Protein AF-A0A6L5XEZ9-F1 (afdb_monomer_lite)

Radius of gyration: 20.09 Å; chains: 1; bounding box: 49×42×53 Å

Organism: NCBI:txid2606626

Foldseek 3Di:
DCLVVCLVVLVVCLVPPQFQAFCFRGSLLLLLLCVVVVNDDPVRSVVVLVVRCVVQLQPLACGRHPLVVLLSLLVVCVVPVDPVSVVSNVSSLVSLLCNLPPDPDQDLRSLLSLLVRLLSCLVRPPPDDPVSLVSSLVSNVSSLVVLVVVVVVDDQADQAAFPPRPLLSNLQSLLSSCVRDPPNVVSLVVVVVCVVVSLPDDHNALNVLLSNLVSLVSNCVSVVRDPSSVVSSVVSLVVHDLVSLQVRLPLQLACGGHLLVSLVSCCPRPVCLLVNLVSLVVSVVSNVPGPVVVQCVDSVSQSSASGLGRHDSVNSVSNVVSVVVCVVNPDDD

pLDDT: mean 88.84, std 9.79, range [34.38, 98.12]

Secondary structure (DSSP, 8-state):
-TTGGGHHHHHHHHHHS-PPSSSSSSHHHHHHHHHHTT-S-HHHHHHHHHHHHHHSTT---TTTSHHHHHHHHHHHHHHH--HHHHHHHHHHHHHHHHHHHH-TT--HHHHHHHHHHHHHHHHH-TT--HHHHHHHHHHHHHHHHHHHHHHHTS-----S--TT-HHHHHHHHHHHHHHH-S-HHHHHHHHGGGHHHHHH---SSHHHHHHHHHHHHHHHHHTT--HHHHHHHHHHHHT--HHHHHHHTTT--STTTSHHHHHHHHTT-GGGTTTHHHHHHHHHHHHHTSHHHHHTTSHHHHHT--SSSSSHHHHHHHHHHHHHHHHHHS---

Structure (mmCIF, N/CA/C/O backbone):
data_AF-A0A6L5XEZ9-F1
#
_entry.id   AF-A0A6L5XEZ9-F1
#
loop_
_atom_site.group_PDB
_atom_site.id
_atom_site.type_symbol
_atom_site.label_atom_id
_atom_site.label_alt_id
_atom_site.label_comp_id
_atom_site.label_asym_id
_atom_site.label_entity_id
_atom_site.label_seq_id
_atom_site.pdbx_PDB_ins_code
_atom_site.Cartn_x
_atom_site.Cartn_y
_atom_site.Cartn_z
_atom_site.occupancy
_atom_site.B_iso_or_equiv
_atom_site.auth_seq_id
_atom_site.auth_comp_id
_atom_site.auth_asym_id
_atom_site.auth_atom_id
_atom_site.pdbx_PDB_model_num
ATOM 1 N N . MET A 1 1 ? 13.526 5.504 -23.257 1.00 48.78 1 MET A N 1
ATOM 2 C CA . MET A 1 1 ? 13.516 4.368 -22.313 1.00 48.78 1 MET A CA 1
ATOM 3 C C . MET A 1 1 ? 12.569 3.314 -22.872 1.00 48.78 1 MET A C 1
ATOM 5 O O . MET A 1 1 ? 11.426 3.653 -23.147 1.00 48.78 1 MET A O 1
ATOM 9 N N . LYS A 1 2 ? 13.072 2.097 -23.118 1.00 48.97 2 LYS A N 1
ATOM 10 C CA . LYS A 1 2 ? 12.499 1.093 -24.042 1.00 48.97 2 LYS A CA 1
ATOM 11 C C . LYS A 1 2 ? 11.164 0.453 -23.618 1.00 48.97 2 LYS A C 1
ATOM 13 O O . LYS A 1 2 ? 10.506 -0.149 -24.452 1.00 48.97 2 LYS A O 1
ATOM 18 N N . ILE A 1 3 ? 10.743 0.566 -22.356 1.00 51.25 3 ILE A N 1
ATOM 19 C CA . ILE A 1 3 ? 9.499 -0.074 -21.871 1.00 51.25 3 ILE A CA 1
ATOM 20 C C . ILE A 1 3 ? 8.256 0.639 -22.420 1.00 51.25 3 ILE A C 1
ATOM 22 O O . ILE A 1 3 ? 7.256 0.004 -22.742 1.00 51.25 3 ILE A O 1
ATOM 26 N N . ILE A 1 4 ? 8.346 1.957 -22.606 1.00 50.16 4 ILE A N 1
ATOM 27 C CA . ILE A 1 4 ? 7.276 2.770 -23.200 1.00 50.16 4 ILE A CA 1
ATOM 28 C C . ILE A 1 4 ? 7.071 2.426 -24.678 1.00 50.16 4 ILE A C 1
ATOM 30 O O . ILE A 1 4 ? 5.956 2.536 -25.177 1.00 50.16 4 ILE A O 1
ATOM 34 N N . ASP A 1 5 ? 8.100 1.904 -25.346 1.00 53.22 5 ASP A N 1
ATOM 35 C CA . ASP A 1 5 ? 8.004 1.460 -26.737 1.00 53.22 5 ASP A CA 1
ATOM 36 C C . ASP A 1 5 ? 7.242 0.119 -26.878 1.00 53.22 5 ASP A C 1
ATOM 38 O O . ASP A 1 5 ? 6.823 -0.232 -27.977 1.00 53.22 5 ASP A O 1
ATOM 42 N N . ASN A 1 6 ? 6.978 -0.598 -25.772 1.00 60.00 6 ASN A N 1
ATOM 43 C CA . ASN A 1 6 ? 6.225 -1.866 -25.736 1.00 60.00 6 ASN A CA 1
ATOM 44 C C . ASN A 1 6 ? 4.741 -1.699 -25.355 1.00 60.00 6 ASN A C 1
ATOM 46 O O . ASN A 1 6 ? 4.044 -2.673 -25.070 1.00 60.00 6 ASN A O 1
ATOM 50 N N . GLN A 1 7 ? 4.232 -0.470 -25.330 1.00 68.38 7 GLN A N 1
ATOM 51 C CA . GLN A 1 7 ? 2.877 -0.175 -24.867 1.00 68.38 7 GLN A CA 1
ATOM 52 C C . GLN A 1 7 ? 1.762 -0.827 -25.708 1.00 68.38 7 GLN A C 1
ATOM 54 O O . GLN A 1 7 ? 0.754 -1.259 -25.149 1.00 68.38 7 GLN A O 1
ATOM 59 N N . SER A 1 8 ? 1.954 -0.976 -27.023 1.00 75.75 8 SER A N 1
ATOM 60 C CA . SER A 1 8 ? 1.031 -1.738 -27.880 1.00 75.75 8 SER A CA 1
ATOM 61 C C . SER A 1 8 ? 0.991 -3.220 -27.499 1.00 75.75 8 SER A C 1
ATOM 63 O O . SER A 1 8 ? -0.086 -3.777 -27.321 1.00 75.75 8 SER A O 1
ATOM 65 N N . ILE A 1 9 ? 2.157 -3.826 -27.251 1.00 83.56 9 ILE A N 1
ATOM 66 C CA . ILE A 1 9 ? 2.284 -5.231 -26.837 1.00 83.56 9 ILE A CA 1
ATOM 67 C C . ILE A 1 9 ? 1.557 -5.474 -25.508 1.00 83.56 9 ILE A C 1
ATOM 69 O O . ILE A 1 9 ? 0.915 -6.506 -25.331 1.00 83.56 9 ILE A O 1
ATOM 73 N N . LEU A 1 10 ? 1.626 -4.531 -24.564 1.00 86.50 10 LEU A N 1
ATOM 74 C CA . LEU A 1 10 ? 0.926 -4.653 -23.282 1.00 86.50 10 LEU A CA 1
ATOM 75 C C . LEU A 1 10 ? -0.593 -4.570 -23.427 1.00 86.50 10 LEU A C 1
ATOM 77 O O . LEU A 1 10 ? -1.297 -5.282 -22.710 1.00 86.50 10 LEU A O 1
ATOM 81 N N . LEU A 1 11 ? -1.100 -3.738 -24.340 1.00 87.19 11 LEU A N 1
ATOM 82 C CA . LEU A 1 11 ? -2.528 -3.685 -24.647 1.00 87.19 11 LEU A CA 1
ATOM 83 C C . LEU A 1 11 ? -3.000 -4.991 -25.299 1.00 87.19 11 LEU A C 1
ATOM 85 O O . LEU A 1 11 ? -4.009 -5.542 -24.863 1.00 87.19 11 LEU A O 1
ATOM 89 N N . ASP A 1 12 ? -2.242 -5.520 -26.261 1.00 86.06 12 ASP A N 1
ATOM 90 C CA . ASP A 1 12 ? -2.549 -6.792 -26.928 1.00 86.06 12 ASP A CA 1
ATOM 91 C C . ASP A 1 12 ? -2.578 -7.941 -25.910 1.00 86.06 12 ASP A C 1
ATOM 93 O O . ASP A 1 12 ? -3.547 -8.695 -25.816 1.00 86.06 12 ASP A O 1
ATOM 97 N N . ILE A 1 13 ? -1.560 -8.019 -25.046 1.00 86.25 13 ILE A N 1
ATOM 98 C CA . ILE A 1 13 ? -1.515 -8.983 -23.943 1.00 86.25 13 ILE A CA 1
ATOM 99 C C . ILE A 1 13 ? -2.694 -8.772 -22.986 1.00 86.25 13 ILE A C 1
ATOM 101 O O . ILE A 1 13 ? -3.315 -9.745 -22.561 1.00 86.25 13 ILE A O 1
ATOM 105 N N . TYR A 1 14 ? -3.035 -7.528 -22.644 1.00 87.94 14 TYR A N 1
ATOM 106 C CA . TYR A 1 14 ? -4.182 -7.242 -21.788 1.00 87.94 14 TYR A CA 1
ATOM 107 C C . TYR A 1 14 ? -5.494 -7.699 -22.426 1.00 87.94 14 TYR A C 1
ATOM 109 O O . TYR A 1 14 ? -6.377 -8.142 -21.701 1.00 87.94 14 TYR A O 1
ATOM 117 N N . GLN A 1 15 ? -5.655 -7.624 -23.744 1.00 85.06 15 GLN A N 1
ATOM 118 C CA . GLN A 1 15 ? -6.884 -8.040 -24.419 1.00 85.06 15 GLN A CA 1
ATOM 119 C C . GLN A 1 15 ? -6.956 -9.563 -24.606 1.00 85.06 15 GLN A C 1
ATOM 121 O O . GLN A 1 15 ? -7.992 -10.165 -24.318 1.00 85.06 15 GLN A O 1
ATOM 126 N N . GLU A 1 16 ? -5.857 -10.197 -25.011 1.00 81.38 16 GLU A N 1
ATOM 127 C CA . GLU A 1 16 ? -5.822 -11.612 -25.401 1.00 81.38 16 GLU A CA 1
ATOM 128 C C . GLU A 1 16 ? -5.509 -12.569 -24.244 1.00 81.38 16 GLU A C 1
ATOM 130 O O . GLU A 1 16 ? -5.979 -13.711 -24.220 1.00 81.38 16 GLU A O 1
ATOM 135 N N . TYR A 1 17 ? -4.715 -12.131 -23.265 1.00 73.12 17 TYR A N 1
ATOM 136 C CA . TYR A 1 17 ? -4.237 -12.989 -22.188 1.00 73.12 17 TYR A CA 1
ATOM 137 C C . TYR A 1 17 ? -5.173 -12.955 -20.972 1.00 73.12 17 TYR A C 1
ATOM 139 O O . TYR A 1 17 ? -5.641 -11.904 -20.508 1.00 73.12 17 TYR A O 1
ATOM 147 N N . ARG A 1 18 ? -5.436 -14.139 -20.407 1.00 71.94 18 ARG A N 1
ATOM 148 C CA . ARG A 1 18 ? -6.146 -14.284 -19.130 1.00 71.94 18 ARG A CA 1
ATOM 149 C C . ARG A 1 18 ? -5.161 -14.142 -17.976 1.00 71.94 18 ARG A C 1
ATOM 151 O O . ARG A 1 18 ? -4.721 -15.127 -17.395 1.00 71.94 18 ARG A O 1
ATOM 158 N N . LEU A 1 19 ? -4.819 -12.899 -17.667 1.00 74.81 19 LEU A N 1
ATOM 159 C CA . LEU A 1 19 ? -4.231 -12.555 -16.377 1.00 74.81 19 LEU A CA 1
ATOM 160 C C . LEU A 1 19 ? -5.211 -12.883 -15.243 1.00 74.81 19 LEU A C 1
ATOM 162 O O . LEU A 1 19 ? -6.419 -12.710 -15.447 1.00 74.81 19 LEU A O 1
ATOM 166 N N . PRO A 1 20 ? -4.720 -13.304 -14.061 1.00 82.88 20 PRO A N 1
ATOM 167 C CA . PRO A 1 20 ? -5.580 -13.422 -12.900 1.00 82.88 20 PRO A CA 1
ATOM 168 C C . PRO A 1 20 ? -6.224 -12.061 -12.591 1.00 82.88 20 PRO A C 1
ATOM 170 O O . PRO A 1 20 ? -5.658 -11.010 -12.906 1.00 82.88 20 PRO A O 1
ATOM 173 N N . PRO A 1 21 ? -7.424 -12.052 -12.012 1.00 84.00 21 PRO A N 1
ATOM 174 C CA . PRO A 1 21 ? -8.026 -10.833 -11.489 1.00 84.00 21 PRO A CA 1
ATOM 175 C C . PRO A 1 21 ? -7.262 -10.337 -10.248 1.00 84.00 21 PRO A C 1
ATOM 177 O O . PRO A 1 21 ? -6.494 -11.083 -9.643 1.00 84.00 21 PRO A O 1
ATOM 180 N N . GLY A 1 22 ? -7.453 -9.069 -9.878 1.00 88.69 22 GLY A N 1
ATOM 181 C CA . GLY A 1 22 ? -6.805 -8.467 -8.708 1.00 88.69 22 GLY A CA 1
ATOM 182 C C . GLY A 1 22 ? -5.992 -7.218 -9.036 1.00 88.69 22 GLY A C 1
ATOM 183 O O . GLY A 1 22 ? -5.685 -6.928 -10.197 1.00 88.69 22 GLY A O 1
ATOM 184 N N . LEU A 1 23 ? -5.671 -6.444 -8.001 1.00 91.06 23 LEU A N 1
ATOM 185 C CA . LEU A 1 23 ? -5.022 -5.142 -8.145 1.00 91.06 23 LEU A CA 1
ATOM 186 C C . LEU A 1 23 ? -3.510 -5.264 -8.350 1.00 91.06 23 LEU A C 1
ATOM 188 O O . LEU A 1 23 ? -2.955 -4.590 -9.210 1.00 91.06 23 LEU A O 1
ATOM 192 N N . PHE A 1 24 ? -2.838 -6.090 -7.555 1.00 90.88 24 PHE A N 1
ATOM 193 C CA . PHE A 1 24 ? -1.377 -6.098 -7.481 1.00 90.88 24 PHE A CA 1
ATOM 194 C C . PHE A 1 24 ? -0.738 -7.113 -8.414 1.00 90.88 24 PHE A C 1
ATOM 196 O O . PHE A 1 24 ? 0.200 -6.765 -9.123 1.00 90.88 24 PHE A O 1
ATOM 203 N N . TYR A 1 25 ? -1.279 -8.323 -8.479 1.00 88.06 25 TYR A N 1
ATOM 204 C CA . TYR A 1 25 ? -0.781 -9.368 -9.382 1.00 88.06 25 TYR A CA 1
ATOM 205 C C . TYR A 1 25 ? -1.654 -9.535 -10.625 1.00 88.06 25 TYR A C 1
ATOM 207 O O . TYR A 1 25 ? -1.302 -10.256 -11.556 1.00 88.06 25 TYR A O 1
ATOM 215 N N . GLY A 1 26 ? -2.813 -8.878 -10.626 1.00 85.06 26 GLY A N 1
ATOM 216 C CA . GLY A 1 26 ? -3.859 -9.125 -11.593 1.00 85.06 26 GLY A CA 1
ATOM 217 C C . GLY A 1 26 ? -4.035 -8.046 -12.650 1.00 85.06 26 GLY A C 1
ATOM 218 O O . GLY A 1 26 ? -3.380 -7.001 -12.689 1.00 85.06 26 GLY A O 1
ATOM 219 N N . ASN A 1 27 ? -4.991 -8.314 -13.527 1.00 89.00 27 ASN A N 1
ATOM 220 C CA . ASN A 1 27 ? -5.349 -7.452 -14.642 1.00 89.00 27 ASN A CA 1
ATOM 221 C C . ASN A 1 27 ? -5.892 -6.080 -14.231 1.00 89.00 27 ASN A C 1
ATOM 223 O O . ASN A 1 27 ? -5.828 -5.153 -15.032 1.00 89.00 27 ASN A O 1
ATOM 227 N N . THR A 1 28 ? -6.404 -5.910 -13.012 1.00 90.00 28 THR A N 1
ATOM 228 C CA . THR A 1 28 ? -6.971 -4.626 -12.597 1.00 90.00 28 THR A CA 1
ATOM 229 C C . THR A 1 28 ? -5.857 -3.593 -12.475 1.00 90.00 28 THR A C 1
ATOM 231 O O . THR A 1 28 ? -6.005 -2.483 -12.980 1.00 90.00 28 THR A O 1
ATOM 234 N N . GLY A 1 29 ? -4.707 -3.972 -11.908 1.00 90.44 29 GLY A N 1
ATOM 235 C CA . GLY A 1 29 ? -3.529 -3.107 -11.839 1.00 90.44 29 GLY A CA 1
ATOM 236 C C . GLY A 1 29 ? -3.017 -2.688 -13.213 1.00 90.44 29 GLY A C 1
ATOM 237 O O . GLY A 1 29 ? -2.895 -1.493 -13.485 1.00 90.44 29 GLY A O 1
ATOM 238 N N . LEU A 1 30 ? -2.780 -3.660 -14.102 1.00 90.94 30 LEU A N 1
ATOM 239 C CA . LEU A 1 30 ? -2.350 -3.384 -15.477 1.00 90.94 30 LEU A CA 1
ATOM 240 C C . LEU A 1 30 ? -3.368 -2.505 -16.218 1.00 90.94 30 LEU A C 1
ATOM 242 O O . LEU A 1 30 ? -3.001 -1.518 -16.852 1.00 90.94 30 LEU A O 1
ATOM 246 N N . GLY A 1 31 ? -4.657 -2.820 -16.088 1.00 90.75 31 GLY A N 1
ATOM 247 C CA . GLY A 1 31 ? -5.734 -2.074 -16.727 1.00 90.75 31 GLY A CA 1
ATOM 248 C C . GLY A 1 31 ? -5.799 -0.612 -16.278 1.00 90.75 31 GLY A C 1
ATOM 249 O O . GLY A 1 31 ? -5.984 0.264 -17.119 1.00 90.75 31 GLY A O 1
ATOM 250 N N . ILE A 1 32 ? -5.575 -0.316 -14.989 1.00 88.56 32 ILE A N 1
ATOM 251 C CA . ILE A 1 32 ? -5.489 1.069 -14.490 1.00 88.56 32 ILE A CA 1
ATOM 252 C C . ILE A 1 32 ? -4.334 1.810 -15.161 1.00 88.56 32 ILE A C 1
ATOM 254 O O . ILE A 1 32 ? -4.507 2.948 -15.591 1.00 88.56 32 ILE A O 1
ATOM 258 N N . VAL A 1 33 ? -3.161 1.184 -15.259 1.00 88.75 33 VAL A N 1
ATOM 259 C CA . VAL A 1 33 ? -1.972 1.813 -15.850 1.00 88.75 33 VAL A CA 1
ATOM 260 C C . VAL A 1 33 ? -2.186 2.105 -17.336 1.00 88.75 33 VAL A C 1
ATOM 262 O O . VAL A 1 33 ? -1.902 3.219 -17.786 1.00 88.75 33 VAL A O 1
ATOM 265 N N . LEU A 1 34 ? -2.765 1.162 -18.084 1.00 89.88 34 LEU A N 1
ATOM 266 C CA . LEU A 1 34 ? -3.122 1.357 -19.493 1.00 89.88 34 LEU A CA 1
ATOM 267 C C . LEU A 1 34 ? -4.202 2.434 -19.672 1.00 89.88 34 LEU A C 1
ATOM 269 O O . LEU A 1 34 ? -4.119 3.252 -20.590 1.00 89.88 34 LEU A O 1
ATOM 273 N N . LEU A 1 35 ? -5.190 2.488 -18.776 1.00 88.19 35 LEU A N 1
ATOM 274 C CA . LEU A 1 35 ? -6.234 3.512 -18.783 1.00 88.19 35 LEU A CA 1
ATOM 275 C C . LEU A 1 35 ? -5.656 4.911 -18.516 1.00 88.19 35 LEU A C 1
ATOM 277 O O . LEU A 1 35 ? -5.959 5.856 -19.245 1.00 88.19 35 LEU A O 1
ATOM 281 N N . LEU A 1 36 ? -4.795 5.053 -17.502 1.00 83.94 36 LEU A N 1
ATOM 282 C CA . LEU A 1 36 ? -4.113 6.314 -17.183 1.00 83.94 36 LEU A CA 1
ATOM 283 C C . LEU A 1 36 ? -3.187 6.767 -18.321 1.00 83.94 36 LEU A C 1
ATOM 285 O O . LEU A 1 36 ? -3.089 7.964 -18.590 1.00 83.94 36 LEU A O 1
ATOM 289 N N . SER A 1 37 ? -2.589 5.811 -19.033 1.00 83.19 37 SER A N 1
ATOM 290 C CA . SER A 1 37 ? -1.766 6.045 -20.227 1.00 83.19 37 SER A CA 1
ATOM 291 C C . SER A 1 37 ? -2.588 6.285 -21.503 1.00 83.19 37 SER A C 1
ATOM 293 O O . SER A 1 37 ? -2.012 6.471 -22.571 1.00 83.19 37 SER A O 1
ATOM 295 N N . ARG A 1 38 ? -3.929 6.318 -21.407 1.00 85.00 38 ARG A N 1
ATOM 296 C CA . ARG A 1 38 ? -4.885 6.517 -22.517 1.00 85.00 38 ARG A CA 1
ATOM 297 C C . ARG A 1 38 ? -4.834 5.447 -23.615 1.00 85.00 38 ARG A C 1
ATOM 299 O O . ARG A 1 38 ? -5.163 5.729 -24.763 1.00 85.00 38 ARG A O 1
ATOM 306 N N . GLN A 1 39 ? -4.442 4.228 -23.264 1.00 85.81 39 GLN A N 1
ATOM 307 C CA . GLN A 1 39 ? -4.331 3.094 -24.193 1.00 85.81 39 GLN A CA 1
ATOM 308 C C . GLN A 1 39 ? -5.506 2.138 -24.110 1.00 85.81 39 GLN A C 1
ATOM 310 O O . GLN A 1 39 ? -5.814 1.451 -25.075 1.00 85.81 39 GLN A O 1
ATOM 315 N N . LEU A 1 40 ? -6.174 2.112 -22.962 1.00 89.25 40 LEU A N 1
ATOM 316 C CA . LEU A 1 40 ? -7.360 1.307 -22.739 1.00 89.25 40 LEU A CA 1
ATOM 317 C C . LEU A 1 40 ? -8.574 2.222 -22.609 1.00 89.25 40 LEU A C 1
ATOM 319 O O . LEU A 1 40 ? -8.525 3.231 -21.900 1.00 89.25 40 LEU A O 1
ATOM 323 N N . SER A 1 41 ? -9.671 1.877 -23.283 1.00 86.88 41 SER A N 1
ATOM 324 C CA . SER A 1 41 ? -10.923 2.600 -23.097 1.00 86.88 41 SER A CA 1
ATOM 325 C C . SER A 1 41 ? -11.519 2.284 -21.721 1.00 86.88 41 SER A C 1
ATOM 327 O O . SER A 1 41 ? -11.304 1.215 -21.146 1.00 86.88 41 SER A O 1
ATOM 329 N N . CYS A 1 42 ? -12.305 3.214 -21.177 1.00 82.81 42 CYS A N 1
ATOM 330 C CA . CYS A 1 42 ? -13.019 2.961 -19.926 1.00 82.81 42 CYS A CA 1
ATOM 331 C C . CYS A 1 42 ? -13.949 1.743 -20.041 1.00 82.81 42 CYS A C 1
ATOM 333 O O . CYS A 1 42 ? -14.068 0.978 -19.091 1.00 82.81 42 CYS A O 1
ATOM 335 N N . ASP A 1 43 ? -14.624 1.583 -21.179 1.00 83.00 43 ASP A N 1
ATOM 336 C CA . ASP A 1 43 ? -15.637 0.542 -21.348 1.00 83.00 43 ASP A CA 1
ATOM 337 C C . ASP A 1 43 ? -14.997 -0.850 -21.430 1.00 83.00 43 ASP A C 1
ATOM 339 O O . ASP A 1 43 ? -15.494 -1.773 -20.784 1.00 83.00 43 ASP A O 1
ATOM 343 N N . ASP A 1 44 ? -13.841 -0.979 -22.092 1.00 86.38 44 ASP A N 1
ATOM 344 C CA . ASP A 1 44 ? -13.075 -2.233 -22.128 1.00 86.38 44 ASP A CA 1
ATOM 345 C C . ASP A 1 44 ? -12.559 -2.618 -20.738 1.00 86.38 44 ASP A C 1
ATOM 347 O O . ASP A 1 44 ? -12.714 -3.761 -20.299 1.00 86.38 44 ASP A O 1
ATOM 351 N N . PHE A 1 45 ? -11.997 -1.646 -20.008 1.00 87.25 45 PHE A N 1
ATOM 352 C CA . PHE A 1 45 ? -11.524 -1.857 -18.641 1.00 87.25 45 PHE A CA 1
ATOM 353 C C . PHE A 1 45 ? -12.650 -2.351 -17.721 1.00 87.25 45 PHE A C 1
ATOM 355 O O . PHE A 1 45 ? -12.478 -3.318 -16.971 1.00 87.25 45 PHE A O 1
ATOM 362 N N . PHE A 1 46 ? -13.820 -1.705 -17.776 1.00 81.94 46 PHE A N 1
ATOM 363 C CA . PHE A 1 46 ? -14.956 -2.081 -16.937 1.00 8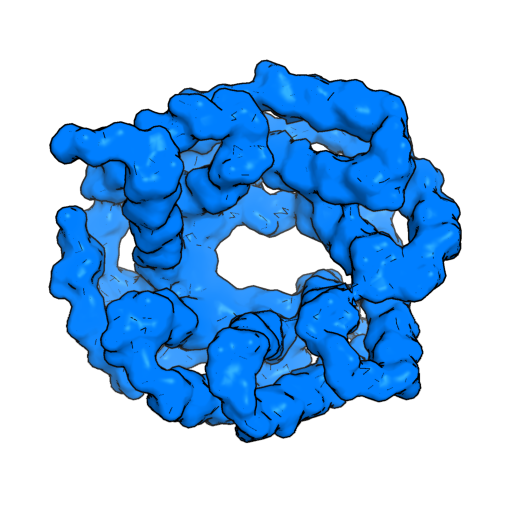1.94 46 PHE A CA 1
ATOM 364 C C . PHE A 1 46 ? -15.561 -3.419 -17.350 1.00 81.94 46 PHE A C 1
ATOM 366 O O . PHE A 1 46 ? -15.856 -4.233 -16.476 1.00 81.94 46 PHE A O 1
ATOM 373 N N . GLY A 1 47 ? -15.704 -3.674 -18.652 1.00 82.06 47 GLY A N 1
ATOM 374 C CA . GLY A 1 47 ? -16.190 -4.952 -19.166 1.00 82.06 47 GLY A CA 1
ATOM 375 C C . GLY A 1 47 ? -15.352 -6.123 -18.654 1.00 82.06 47 GLY A C 1
ATOM 376 O O . GLY A 1 47 ? -15.907 -7.093 -18.134 1.00 82.06 47 GLY A O 1
ATOM 377 N N . LYS A 1 48 ? -14.020 -5.993 -18.706 1.00 84.88 48 LYS A N 1
ATOM 378 C CA . LYS A 1 48 ? -13.096 -7.005 -18.181 1.00 84.88 48 LYS A CA 1
ATOM 379 C C . LYS A 1 48 ? -13.194 -7.139 -16.656 1.00 84.88 48 LYS A C 1
ATOM 381 O O . LYS A 1 48 ? -13.477 -8.230 -16.168 1.00 84.88 48 LYS A O 1
ATOM 386 N N . SER A 1 49 ? -13.144 -6.022 -15.924 1.00 81.06 49 SER A N 1
ATOM 387 C CA . SER A 1 49 ? -13.252 -6.009 -14.452 1.00 81.06 49 SER A CA 1
ATOM 388 C C . SER A 1 49 ? -14.528 -6.692 -13.929 1.00 81.06 49 SER A C 1
ATOM 390 O O . SER A 1 49 ? -14.502 -7.367 -12.901 1.00 81.06 49 SER A O 1
ATOM 392 N N . ILE A 1 50 ? -15.662 -6.553 -14.627 1.00 80.56 50 ILE A N 1
ATOM 393 C CA . ILE A 1 50 ? -16.927 -7.217 -14.262 1.00 80.56 50 ILE A CA 1
ATOM 394 C C . ILE A 1 50 ? -16.830 -8.740 -14.393 1.00 80.56 50 ILE A C 1
ATOM 396 O O . ILE A 1 50 ? -17.342 -9.466 -13.539 1.00 80.56 50 ILE A O 1
ATOM 400 N N . LEU A 1 51 ? -16.205 -9.235 -15.462 1.00 81.62 51 LEU A N 1
ATOM 401 C CA . LEU A 1 51 ? -16.010 -10.672 -15.668 1.00 81.62 51 LEU A CA 1
ATOM 402 C C . LEU A 1 51 ? -15.087 -11.252 -14.594 1.00 81.62 51 LEU A C 1
ATOM 404 O O . LEU A 1 51 ? -15.379 -12.297 -14.014 1.00 81.62 51 LEU A O 1
ATOM 408 N N . ASP A 1 52 ? -14.027 -10.519 -14.284 1.00 79.25 52 ASP A N 1
ATOM 409 C CA . ASP A 1 52 ? -13.010 -10.873 -13.304 1.00 79.25 52 ASP A CA 1
ATOM 410 C C . ASP A 1 52 ? -13.562 -10.983 -11.883 1.00 79.25 52 ASP A C 1
ATOM 412 O O . ASP A 1 52 ? -13.323 -11.980 -11.198 1.00 79.25 52 ASP A O 1
ATOM 416 N N . MET A 1 53 ? -14.393 -10.029 -11.455 1.00 78.75 53 MET A N 1
ATOM 417 C CA . MET A 1 53 ? -15.018 -10.047 -10.126 1.00 78.75 53 MET A CA 1
ATOM 418 C C . MET A 1 53 ? -15.891 -11.279 -9.863 1.00 78.75 53 MET A C 1
ATOM 420 O O . MET A 1 53 ? -16.064 -11.672 -8.707 1.00 78.75 53 MET A O 1
ATOM 424 N N . LYS A 1 54 ? -16.436 -11.918 -10.907 1.00 78.88 54 LYS A N 1
ATOM 425 C CA . LYS A 1 54 ? -17.160 -13.188 -10.740 1.00 78.88 54 LYS A CA 1
ATOM 426 C C . LYS A 1 54 ? -16.222 -14.308 -10.288 1.00 78.88 54 LYS A C 1
ATOM 428 O O . LYS A 1 54 ? -16.632 -15.148 -9.493 1.00 78.88 54 LYS A O 1
ATOM 433 N N . SER A 1 55 ? -14.974 -14.297 -10.756 1.00 78.50 55 SER A N 1
ATOM 434 C CA . SER A 1 55 ? -13.993 -15.358 -10.497 1.00 78.50 55 SER A CA 1
ATOM 435 C C . SER A 1 55 ? -13.294 -15.261 -9.135 1.00 78.50 55 SER A C 1
ATOM 437 O O . SER A 1 55 ? -12.979 -16.297 -8.563 1.00 78.50 55 SER A O 1
ATOM 439 N N . ILE A 1 56 ? -13.132 -14.057 -8.571 1.00 80.75 56 ILE A N 1
ATOM 440 C CA . ILE A 1 56 ? -12.522 -13.829 -7.237 1.00 80.75 56 ILE A CA 1
ATOM 441 C C . ILE A 1 56 ? -13.524 -13.479 -6.142 1.00 80.75 56 ILE A C 1
ATOM 443 O O . ILE A 1 56 ? -13.153 -12.979 -5.090 1.00 80.75 56 ILE A O 1
ATOM 447 N N . SER A 1 57 ? -14.809 -13.741 -6.361 1.00 77.31 57 SER A N 1
ATOM 448 C CA . SER A 1 57 ? -15.880 -13.254 -5.483 1.00 77.31 57 SER A CA 1
ATOM 449 C C . SER A 1 57 ? -15.756 -13.608 -3.990 1.00 77.31 57 SER A C 1
ATOM 451 O O . SER A 1 57 ? -16.390 -12.944 -3.173 1.00 77.31 57 SER A O 1
ATOM 453 N N . THR A 1 58 ? -14.962 -14.617 -3.627 1.00 84.19 58 THR A N 1
ATOM 454 C CA . THR A 1 58 ? -14.737 -15.062 -2.242 1.00 84.19 58 THR A CA 1
ATOM 455 C C . THR A 1 58 ? -13.417 -14.592 -1.630 1.00 84.19 58 THR A C 1
ATOM 457 O O . THR A 1 58 ? -13.252 -14.705 -0.416 1.00 84.19 58 THR A O 1
ATOM 460 N N . ASP A 1 59 ? -12.477 -14.111 -2.444 1.00 91.50 59 ASP A N 1
ATOM 461 C CA . ASP A 1 59 ? -11.186 -13.592 -1.995 1.00 91.50 59 ASP A CA 1
ATOM 462 C C . ASP A 1 59 ? -11.332 -12.095 -1.709 1.00 91.50 59 ASP A C 1
ATOM 464 O O . ASP A 1 59 ? -11.629 -11.308 -2.610 1.00 91.50 59 ASP A O 1
ATOM 468 N N . ILE A 1 60 ? -11.161 -11.703 -0.446 1.00 94.38 60 ILE A N 1
ATOM 469 C CA . ILE A 1 60 ? -11.262 -10.306 -0.008 1.00 94.38 60 ILE A CA 1
ATOM 470 C C . ILE A 1 60 ? -9.895 -9.693 0.325 1.00 94.38 60 ILE A C 1
ATOM 472 O O . ILE A 1 60 ? -9.851 -8.588 0.869 1.00 94.38 60 ILE A O 1
ATOM 476 N N . THR A 1 61 ? -8.790 -10.361 -0.017 1.00 94.38 61 THR A N 1
ATOM 477 C CA . THR A 1 61 ? -7.436 -9.803 0.110 1.00 94.38 61 THR A CA 1
ATOM 478 C C . THR A 1 61 ? -7.261 -8.579 -0.786 1.00 94.38 61 THR A C 1
ATOM 480 O O . THR A 1 61 ? -7.927 -8.432 -1.817 1.00 94.38 61 THR A O 1
ATOM 483 N N . LEU A 1 62 ? -6.364 -7.674 -0.394 1.00 92.75 62 LEU A N 1
ATOM 484 C CA . LEU A 1 62 ? -6.134 -6.433 -1.131 1.00 92.75 62 LEU A CA 1
ATOM 485 C C . LEU A 1 62 ? -5.473 -6.697 -2.491 1.00 92.75 62 LEU A C 1
ATOM 487 O O . LEU A 1 62 ? -5.748 -6.009 -3.472 1.00 92.75 62 LEU A O 1
ATOM 491 N N . GLU A 1 63 ? -4.574 -7.670 -2.544 1.00 91.25 63 GLU A N 1
ATOM 492 C CA . GLU A 1 63 ? -3.663 -7.858 -3.666 1.00 91.25 63 GLU A CA 1
ATOM 493 C C . GLU A 1 63 ? -4.302 -8.595 -4.838 1.00 91.25 63 GLU A C 1
ATOM 495 O O . GLU A 1 63 ? -4.148 -8.180 -5.994 1.00 91.25 63 GLU A O 1
ATOM 500 N N . SER A 1 64 ? -5.040 -9.657 -4.527 1.00 90.56 64 SER A N 1
ATOM 501 C CA . SER A 1 64 ? -5.628 -10.582 -5.501 1.00 90.56 64 SER A CA 1
ATOM 502 C C . SER A 1 64 ? -7.157 -10.588 -5.450 1.00 90.56 64 SER A C 1
ATOM 504 O O . SER A 1 64 ? -7.806 -10.955 -6.428 1.00 90.56 64 SER A O 1
ATOM 506 N N . GLY A 1 65 ? -7.736 -10.138 -4.337 1.00 92.44 65 GLY A N 1
ATOM 507 C CA . GLY A 1 65 ? -9.165 -10.182 -4.077 1.00 92.44 65 GLY A CA 1
ATOM 508 C C . GLY A 1 65 ? -9.961 -8.952 -4.518 1.00 92.44 65 GLY A C 1
ATOM 509 O O . GLY A 1 65 ? -9.470 -7.982 -5.109 1.00 92.44 65 GLY A O 1
ATOM 510 N N . ILE A 1 66 ? -11.259 -8.996 -4.212 1.00 93.12 66 ILE A N 1
ATOM 511 C CA . ILE A 1 66 ? -12.248 -7.994 -4.635 1.00 93.12 66 ILE A CA 1
ATOM 512 C C . ILE A 1 66 ? -12.073 -6.637 -3.952 1.00 93.12 66 ILE A C 1
ATOM 514 O O . ILE A 1 66 ? -12.576 -5.635 -4.460 1.00 93.12 66 ILE A O 1
ATOM 518 N N . THR A 1 67 ? -11.377 -6.570 -2.816 1.00 94.75 67 THR A N 1
ATOM 519 C CA . THR A 1 67 ? -11.182 -5.318 -2.073 1.00 94.75 67 THR A CA 1
ATOM 520 C C . THR A 1 67 ? -10.241 -4.380 -2.822 1.00 94.75 67 THR A C 1
ATOM 522 O O . THR A 1 67 ? -10.581 -3.210 -3.007 1.00 94.75 67 THR A O 1
ATOM 525 N N . GLY A 1 68 ? -9.125 -4.883 -3.363 1.00 93.38 68 GLY A N 1
ATOM 526 C CA . GLY A 1 68 ? -8.231 -4.103 -4.228 1.00 93.38 68 GLY A CA 1
ATOM 527 C C . GLY A 1 68 ? -8.912 -3.624 -5.504 1.00 93.38 68 GLY A C 1
ATOM 528 O O . GLY A 1 68 ? -8.824 -2.443 -5.858 1.00 93.38 68 GLY A O 1
ATOM 529 N N . VAL A 1 69 ? -9.672 -4.511 -6.153 1.00 91.56 69 VAL A N 1
ATOM 530 C CA . VAL A 1 69 ? -10.492 -4.152 -7.321 1.00 91.56 69 VAL A CA 1
ATOM 531 C C . VAL A 1 69 ? -11.500 -3.062 -6.957 1.00 91.56 69 VAL A C 1
ATOM 533 O O . VAL A 1 69 ? -11.633 -2.065 -7.665 1.00 91.56 69 VAL A O 1
ATOM 536 N N . GLY A 1 70 ? -12.161 -3.192 -5.809 1.00 91.62 70 GLY A N 1
ATOM 537 C CA . GLY A 1 70 ? -13.116 -2.213 -5.311 1.00 91.62 70 GLY A CA 1
ATOM 538 C C . GLY A 1 70 ? -12.500 -0.838 -5.040 1.00 91.62 70 GLY A C 1
ATOM 539 O O . GLY A 1 70 ? -13.127 0.171 -5.366 1.00 91.62 70 GLY A O 1
ATOM 540 N N . ILE A 1 71 ? -11.280 -0.766 -4.494 1.00 91.88 71 ILE A N 1
ATOM 541 C CA . ILE A 1 71 ? -10.559 0.508 -4.310 1.00 91.88 71 ILE A CA 1
ATOM 542 C C . ILE A 1 71 ? -10.309 1.175 -5.667 1.00 91.88 71 ILE A C 1
ATOM 544 O O . ILE A 1 71 ? -10.604 2.361 -5.838 1.00 91.88 71 ILE A O 1
ATOM 548 N N . ALA A 1 72 ? -9.821 0.414 -6.648 1.00 88.25 72 ALA A N 1
ATOM 549 C CA . ALA A 1 72 ? -9.583 0.918 -7.996 1.00 88.25 72 ALA A CA 1
ATOM 550 C C . ALA A 1 72 ? -10.868 1.423 -8.670 1.00 88.25 72 ALA A C 1
ATOM 552 O O . ALA A 1 72 ? -10.904 2.533 -9.208 1.00 88.25 72 ALA A O 1
ATOM 553 N N . LEU A 1 73 ? -11.949 0.642 -8.598 1.00 86.81 73 LEU A N 1
ATOM 554 C CA . LEU A 1 73 ? -13.246 1.025 -9.153 1.00 86.81 73 LEU A CA 1
ATOM 555 C C . LEU A 1 73 ? -13.820 2.263 -8.463 1.00 86.81 73 LEU A C 1
ATOM 557 O O . LEU A 1 73 ? -14.370 3.126 -9.145 1.00 86.81 73 LEU A O 1
ATOM 561 N N . ASN A 1 74 ? -13.666 2.394 -7.142 1.00 87.56 74 ASN A N 1
ATOM 562 C CA . ASN A 1 74 ? -14.113 3.582 -6.420 1.00 87.56 74 ASN A CA 1
ATOM 563 C C . ASN A 1 74 ? -13.331 4.832 -6.847 1.00 87.56 74 ASN A C 1
ATOM 565 O O . ASN A 1 74 ? -13.934 5.873 -7.104 1.00 87.56 74 ASN A O 1
ATOM 569 N N . TYR A 1 75 ? -12.009 4.727 -7.004 1.00 84.12 75 TYR A N 1
ATOM 570 C CA . TYR A 1 75 ? -11.194 5.824 -7.533 1.00 84.12 75 TYR A CA 1
ATOM 571 C C . TYR A 1 75 ? -11.679 6.279 -8.920 1.00 84.12 75 TYR A C 1
ATOM 573 O O . TYR A 1 75 ? -11.870 7.474 -9.163 1.00 84.12 75 TYR A O 1
ATOM 581 N N . LEU A 1 76 ? -11.939 5.331 -9.823 1.00 79.00 76 LEU A N 1
ATOM 582 C CA . LEU A 1 76 ? -12.448 5.632 -11.162 1.00 79.00 76 LEU A CA 1
ATOM 583 C C . LEU A 1 76 ? -13.874 6.186 -11.134 1.00 79.00 76 LEU A C 1
ATOM 585 O O . LEU A 1 76 ? -14.178 7.118 -11.878 1.00 79.00 76 LEU A O 1
ATOM 589 N N . PHE A 1 77 ? -14.738 5.677 -10.254 1.00 79.81 77 PHE A N 1
ATOM 590 C CA . PHE A 1 77 ? -16.088 6.200 -10.058 1.00 79.81 77 PHE A CA 1
ATOM 591 C C . PHE A 1 77 ? -16.069 7.670 -9.650 1.00 79.81 77 PHE A C 1
ATOM 593 O O . PHE A 1 77 ? -16.817 8.469 -10.211 1.00 79.81 77 PHE A O 1
ATOM 600 N N . GLN A 1 78 ? -15.175 8.052 -8.742 1.00 77.50 78 GLN A N 1
ATOM 601 C CA . GLN A 1 78 ? -15.053 9.439 -8.293 1.00 77.50 78 GLN A CA 1
ATOM 602 C C . GLN A 1 78 ? -14.584 10.380 -9.399 1.00 77.50 78 GLN A C 1
ATOM 604 O O . GLN A 1 78 ? -15.010 11.534 -9.437 1.00 77.50 78 GLN A O 1
ATOM 609 N N . LYS A 1 79 ? -13.749 9.892 -10.323 1.00 75.19 79 LYS A N 1
ATOM 610 C CA . LYS A 1 79 ? -13.288 10.682 -11.470 1.00 75.19 79 LYS A CA 1
ATOM 611 C C . LYS A 1 79 ? -14.284 10.742 -12.625 1.00 75.19 79 LYS A C 1
ATOM 613 O O . LYS A 1 79 ? -14.381 11.778 -13.272 1.00 75.19 79 LYS A O 1
ATOM 618 N N . LEU A 1 80 ? -14.993 9.650 -12.905 1.00 71.94 80 LEU A N 1
ATOM 619 C CA . LEU A 1 80 ? -15.797 9.493 -14.124 1.00 71.94 80 LEU A CA 1
ATOM 620 C C . LEU A 1 80 ? -17.313 9.589 -13.889 1.00 71.94 80 LEU A C 1
ATOM 622 O O . LEU A 1 80 ? -18.066 9.693 -14.851 1.00 71.94 80 LEU A O 1
ATOM 626 N N . GLN A 1 81 ? -17.775 9.516 -12.636 1.00 67.00 81 GLN A N 1
ATOM 627 C CA . GLN A 1 81 ? -19.184 9.600 -12.214 1.00 67.00 81 GLN A CA 1
ATOM 628 C C . GLN A 1 81 ? -20.159 8.643 -12.941 1.00 67.00 81 GLN A C 1
ATOM 630 O O . GLN A 1 81 ? -21.359 8.906 -13.045 1.00 67.00 81 GLN A O 1
ATOM 635 N N . LYS A 1 82 ? -19.686 7.487 -13.430 1.00 68.31 82 LYS A N 1
ATOM 636 C CA . LYS A 1 82 ? -20.536 6.502 -14.126 1.00 68.31 82 LYS A CA 1
ATOM 637 C C . LYS A 1 82 ? -21.418 5.713 -13.143 1.00 68.31 82 LYS A C 1
ATOM 639 O O . LYS A 1 82 ? -20.911 4.971 -12.306 1.00 68.31 82 LYS A O 1
ATOM 644 N N . LYS A 1 83 ? -22.750 5.786 -13.299 1.00 68.31 83 LYS A N 1
ATOM 645 C CA . LYS A 1 83 ? -23.745 5.102 -12.433 1.00 68.31 83 LYS A CA 1
ATOM 646 C C . LYS A 1 83 ? -23.548 3.584 -12.308 1.00 68.31 83 LYS A C 1
ATOM 648 O O . LYS A 1 83 ? -23.800 3.039 -11.239 1.00 68.31 83 LYS A O 1
ATOM 653 N N . GLN A 1 84 ? -23.094 2.911 -13.368 1.00 68.00 84 GLN A N 1
ATOM 654 C CA . GLN A 1 84 ? -22.876 1.455 -13.386 1.00 68.00 84 GLN A CA 1
ATOM 655 C C . GLN A 1 84 ? -21.847 0.994 -12.338 1.00 68.00 84 GLN A C 1
ATOM 657 O O . GLN A 1 84 ? -21.982 -0.090 -11.779 1.00 68.00 84 GLN A O 1
ATOM 662 N N . LEU A 1 85 ? -20.874 1.845 -11.998 1.00 74.88 85 LEU A N 1
ATOM 663 C CA . LEU A 1 85 ? -19.841 1.530 -11.007 1.00 74.88 85 LEU A CA 1
ATOM 664 C C . LEU A 1 85 ? -20.398 1.454 -9.587 1.00 74.88 85 LEU A C 1
ATOM 666 O O . LEU A 1 85 ? -19.884 0.699 -8.770 1.00 74.88 85 LEU A O 1
ATOM 670 N N . ARG A 1 86 ? -21.490 2.174 -9.304 1.00 79.00 86 ARG A N 1
ATOM 671 C CA . ARG A 1 86 ? -22.142 2.130 -7.993 1.00 79.00 86 ARG A CA 1
ATOM 672 C C . ARG A 1 86 ? -22.707 0.741 -7.687 1.00 79.00 86 ARG A C 1
ATOM 674 O O . ARG A 1 86 ? -22.571 0.282 -6.562 1.00 79.00 86 ARG A O 1
ATOM 681 N N . GLY A 1 87 ? -23.304 0.075 -8.680 1.00 81.69 87 GLY A N 1
ATOM 682 C CA . GLY A 1 87 ? -23.853 -1.275 -8.510 1.00 81.69 87 GLY A CA 1
ATOM 683 C C . GLY A 1 87 ? -22.771 -2.306 -8.188 1.00 81.69 87 GLY A C 1
ATOM 684 O O . GLY A 1 87 ? -22.920 -3.072 -7.243 1.00 81.69 87 GLY A O 1
ATOM 685 N N . LEU A 1 88 ? -21.650 -2.258 -8.915 1.00 84.38 88 LEU A N 1
ATOM 686 C CA . LEU A 1 88 ? -20.501 -3.143 -8.684 1.00 84.38 88 LEU A CA 1
ATOM 687 C C . LEU A 1 88 ? -19.881 -2.918 -7.306 1.00 84.38 88 LEU A C 1
ATOM 689 O O . LEU A 1 88 ? -19.600 -3.865 -6.581 1.00 84.38 88 LEU A O 1
ATOM 693 N N . LEU A 1 89 ? -19.720 -1.654 -6.920 1.00 89.25 89 LEU A N 1
ATOM 694 C CA . LEU A 1 89 ? -19.225 -1.280 -5.603 1.00 89.25 89 LEU A CA 1
ATOM 695 C C . LEU A 1 89 ? -20.123 -1.818 -4.479 1.00 89.25 89 LEU A C 1
ATOM 697 O O . LEU A 1 89 ? -19.598 -2.368 -3.520 1.00 89.25 89 LEU A O 1
ATOM 701 N N . SER A 1 90 ? -21.451 -1.745 -4.620 1.00 89.19 90 SER A N 1
ATOM 702 C CA . SER A 1 90 ? -22.391 -2.332 -3.652 1.00 89.19 90 SER A CA 1
ATOM 703 C C . SER A 1 90 ? -22.348 -3.864 -3.594 1.00 89.19 90 SER A C 1
ATOM 705 O O . SER A 1 90 ? -22.573 -4.446 -2.531 1.00 89.19 90 SER A O 1
ATOM 707 N N . GLU A 1 91 ? -22.048 -4.535 -4.708 1.00 89.50 91 GLU A N 1
ATOM 708 C CA . GLU A 1 91 ? -21.838 -5.987 -4.720 1.00 89.50 91 GLU A CA 1
ATOM 709 C C . GLU A 1 91 ? -20.568 -6.372 -3.948 1.00 89.50 91 GLU A C 1
ATOM 711 O O . GLU A 1 91 ? -20.601 -7.294 -3.131 1.00 89.50 91 GLU A O 1
ATOM 716 N N . ILE A 1 92 ? -19.468 -5.638 -4.156 1.00 92.50 92 ILE A N 1
ATOM 717 C CA . ILE A 1 92 ? -18.224 -5.828 -3.398 1.00 92.50 92 ILE A CA 1
ATOM 718 C C . ILE A 1 92 ? -18.467 -5.558 -1.910 1.00 92.50 92 ILE A C 1
ATOM 720 O O . ILE A 1 92 ? -18.102 -6.396 -1.089 1.00 92.50 92 ILE A O 1
ATOM 724 N N . ASP A 1 93 ? -19.137 -4.451 -1.566 1.00 93.94 93 ASP A N 1
ATOM 725 C CA . ASP A 1 93 ? -19.504 -4.111 -0.184 1.00 93.94 93 ASP A CA 1
ATOM 726 C C . ASP A 1 93 ? -20.204 -5.290 0.505 1.00 93.94 93 ASP A C 1
ATOM 728 O O . ASP A 1 93 ? -19.805 -5.722 1.586 1.00 93.94 93 ASP A O 1
ATOM 732 N N . SER A 1 94 ? -21.209 -5.860 -0.165 1.00 92.00 94 SER A N 1
ATOM 733 C CA . SER A 1 94 ? -21.997 -6.975 0.364 1.00 92.00 94 SER A CA 1
ATOM 734 C C . SER A 1 94 ? -21.146 -8.226 0.593 1.00 92.00 94 SER A C 1
ATOM 736 O O . SER A 1 94 ? -21.256 -8.855 1.643 1.00 92.00 94 SER A O 1
ATOM 738 N N . LYS A 1 95 ? -20.266 -8.572 -0.357 1.00 92.94 95 LYS A N 1
ATOM 739 C CA . LYS A 1 95 ? -19.378 -9.742 -0.257 1.00 92.94 95 LYS A CA 1
ATOM 740 C C . LYS A 1 95 ? -18.341 -9.590 0.853 1.00 92.94 95 LYS A C 1
ATOM 742 O O . LYS A 1 95 ? -18.119 -10.534 1.608 1.00 92.94 95 LYS A O 1
ATOM 747 N N . VAL A 1 96 ? -17.743 -8.405 0.987 1.00 94.69 96 VAL A N 1
ATOM 748 C CA . VAL A 1 96 ? -16.773 -8.112 2.053 1.00 94.69 96 VAL A CA 1
ATOM 749 C C . VAL A 1 96 ? -17.446 -8.207 3.420 1.00 94.69 96 VAL A C 1
ATOM 751 O O . VAL A 1 96 ? -16.953 -8.922 4.291 1.00 94.69 96 VAL A O 1
ATOM 754 N N . CYS A 1 97 ? -18.603 -7.559 3.601 1.00 93.62 97 CYS A N 1
ATOM 755 C CA . CYS A 1 97 ? -19.351 -7.640 4.855 1.00 93.62 97 CYS A CA 1
ATOM 756 C C . CYS A 1 97 ? -19.778 -9.078 5.170 1.00 93.62 97 CYS A C 1
ATOM 758 O O . CYS A 1 97 ? -19.603 -9.523 6.299 1.00 93.62 97 CYS A O 1
ATOM 760 N N . GLN A 1 98 ? -20.271 -9.834 4.183 1.00 91.50 98 GLN A N 1
ATOM 761 C CA . GLN A 1 98 ? -20.658 -11.233 4.372 1.00 91.50 98 GLN A CA 1
ATOM 762 C C . GLN A 1 98 ? -19.474 -12.105 4.808 1.00 91.50 98 GLN A C 1
ATOM 764 O O . GLN A 1 98 ? -19.611 -12.892 5.743 1.00 91.50 98 GLN A O 1
ATOM 769 N N . LYS A 1 99 ? -18.311 -11.959 4.162 1.00 90.31 99 LYS A N 1
ATOM 770 C CA . LYS A 1 99 ? -17.105 -12.730 4.489 1.00 90.31 99 LYS A CA 1
ATOM 771 C C . LYS A 1 99 ? -16.642 -12.456 5.920 1.00 90.31 99 LYS A C 1
ATOM 773 O O . LYS A 1 99 ? -16.404 -13.400 6.659 1.00 90.31 99 LYS A O 1
ATOM 778 N N . VAL A 1 100 ? -16.593 -11.187 6.328 1.00 90.12 100 VAL A N 1
ATOM 779 C CA . VAL A 1 100 ? -16.191 -10.796 7.692 1.00 90.12 100 VAL A CA 1
ATOM 780 C C . VAL A 1 100 ? -17.240 -11.186 8.744 1.00 90.12 100 VAL A C 1
ATOM 782 O O . VAL A 1 100 ? -16.886 -11.475 9.880 1.00 90.12 100 VAL A O 1
ATOM 785 N N . ALA A 1 101 ? -18.532 -11.184 8.399 1.00 87.19 101 ALA A N 1
ATOM 786 C CA . ALA A 1 101 ? -19.612 -11.484 9.342 1.00 87.19 101 ALA A CA 1
ATOM 787 C C . ALA A 1 101 ? -19.824 -12.982 9.594 1.00 87.19 101 ALA A C 1
ATOM 789 O O . ALA A 1 101 ? -20.209 -13.369 10.696 1.00 87.19 101 ALA A O 1
ATOM 790 N N . CYS A 1 102 ? -19.688 -13.801 8.549 1.00 82.44 102 CYS A N 1
ATOM 791 C CA . CYS A 1 102 ? -20.171 -15.181 8.553 1.00 82.44 102 CYS A CA 1
ATOM 792 C C . CYS A 1 102 ? -19.057 -16.228 8.594 1.00 82.44 102 CYS A C 1
ATOM 794 O O . CYS A 1 102 ? -19.347 -17.384 8.897 1.00 82.44 102 CYS A O 1
ATOM 796 N N . ASP A 1 103 ? -17.820 -15.864 8.258 1.00 79.94 103 ASP A N 1
ATOM 797 C CA . ASP A 1 103 ? -16.701 -16.801 8.272 1.00 79.94 103 ASP A CA 1
ATOM 798 C C . ASP A 1 103 ? -16.002 -16.768 9.633 1.00 79.94 103 ASP A C 1
ATOM 800 O O . ASP A 1 103 ? -15.562 -15.718 10.098 1.00 79.94 103 ASP A O 1
ATOM 804 N N . SER A 1 104 ? -15.902 -17.923 10.286 1.00 71.19 104 SER A N 1
ATOM 805 C CA . SER A 1 104 ? -15.215 -18.041 11.572 1.00 71.19 104 SER A CA 1
ATOM 806 C C . SER A 1 104 ? -13.690 -18.003 11.437 1.00 71.19 104 SER A C 1
ATOM 808 O O . SER A 1 104 ? -13.013 -17.795 12.438 1.00 71.19 104 SER A O 1
ATOM 810 N N . ASN A 1 105 ? -13.155 -18.213 10.227 1.00 81.19 105 ASN A N 1
ATOM 811 C CA . ASN A 1 105 ? -11.721 -18.330 9.952 1.00 81.19 105 ASN A CA 1
ATOM 812 C C . ASN A 1 105 ? -11.276 -17.331 8.873 1.00 81.19 105 ASN A C 1
ATOM 814 O O . ASN A 1 105 ? -10.662 -17.708 7.873 1.00 81.19 105 ASN A O 1
ATOM 818 N N . VAL A 1 106 ? -11.596 -16.050 9.056 1.00 89.25 106 VAL A N 1
ATOM 819 C CA . VAL A 1 106 ? -11.056 -14.988 8.196 1.00 89.25 106 VAL A CA 1
ATOM 820 C C . VAL A 1 106 ? -9.547 -14.903 8.421 1.00 89.25 106 VAL A C 1
ATOM 822 O O . VAL A 1 106 ? -9.105 -14.712 9.548 1.00 89.25 106 VAL A O 1
ATOM 825 N N . ASP A 1 107 ? -8.750 -15.044 7.364 1.00 93.00 107 ASP A N 1
ATOM 826 C CA . ASP A 1 107 ? -7.299 -14.892 7.453 1.00 93.00 107 ASP A CA 1
ATOM 827 C C . ASP A 1 107 ? -6.887 -13.418 7.662 1.00 93.00 107 ASP A C 1
ATOM 829 O O . ASP A 1 107 ? -7.684 -12.476 7.531 1.00 93.00 107 ASP A O 1
ATOM 833 N N . ILE A 1 108 ? -5.626 -13.205 8.036 1.00 94.19 108 ILE A N 1
ATOM 834 C CA . ILE A 1 108 ? -5.124 -11.870 8.368 1.00 94.19 108 ILE A CA 1
ATOM 835 C C . ILE A 1 108 ? -5.085 -10.933 7.150 1.00 94.19 108 ILE A C 1
ATOM 837 O O . ILE A 1 108 ? -5.449 -9.762 7.276 1.00 94.19 108 ILE A O 1
ATOM 841 N N . ASP A 1 109 ? -4.738 -11.438 5.966 1.00 94.62 109 ASP A N 1
ATOM 842 C CA . ASP A 1 109 ? -4.647 -10.635 4.741 1.00 94.62 109 ASP A CA 1
ATOM 843 C C . ASP A 1 109 ? -6.041 -10.191 4.284 1.00 94.62 109 ASP A C 1
ATOM 845 O O . ASP A 1 109 ? -6.255 -9.032 3.918 1.00 94.62 109 ASP A O 1
ATOM 849 N N . SER A 1 110 ? -7.032 -11.075 4.411 1.00 95.50 110 SER A N 1
ATOM 850 C CA . SER A 1 110 ? -8.450 -10.757 4.239 1.00 95.50 110 SER A CA 1
ATOM 851 C C . SER A 1 110 ? -8.929 -9.689 5.227 1.00 95.50 110 SER A C 1
ATOM 853 O O . SER A 1 110 ? -9.700 -8.799 4.857 1.00 95.50 110 SER A O 1
ATOM 855 N N . SER A 1 111 ? -8.452 -9.730 6.474 1.00 96.62 111 SER A N 1
ATOM 856 C CA . SER A 1 111 ? -8.792 -8.727 7.492 1.00 96.62 111 SER A CA 1
ATOM 857 C C . SER A 1 111 ? -8.210 -7.354 7.140 1.00 96.62 111 SER A C 1
ATOM 859 O O . SER A 1 111 ? -8.922 -6.347 7.203 1.00 96.62 111 SER A O 1
ATOM 861 N N . TYR A 1 112 ? -6.951 -7.295 6.691 1.00 97.31 112 TYR A N 1
ATOM 862 C CA . TYR A 1 112 ? -6.354 -6.064 6.163 1.00 97.31 112 TYR A CA 1
ATOM 863 C C . TYR A 1 112 ? -7.094 -5.556 4.924 1.00 97.31 112 TYR A C 1
ATOM 865 O O . TYR A 1 112 ? -7.398 -4.363 4.843 1.00 97.31 112 TYR A O 1
ATOM 873 N N . GLY A 1 113 ? -7.435 -6.447 3.989 1.00 96.69 113 GLY A N 1
ATOM 874 C CA . GLY A 1 113 ? -8.224 -6.123 2.802 1.00 96.69 113 GLY A CA 1
ATOM 875 C C . GLY A 1 113 ? -9.563 -5.476 3.160 1.00 96.69 113 GLY A C 1
ATOM 876 O O . GLY A 1 113 ? -9.892 -4.406 2.638 1.00 96.69 113 GLY A O 1
ATOM 877 N N . ALA A 1 114 ? -10.298 -6.060 4.114 1.00 97.19 114 ALA A N 1
ATOM 878 C CA . ALA A 1 114 ? -11.550 -5.508 4.623 1.00 97.19 114 ALA A CA 1
ATOM 879 C C . ALA A 1 114 ? -11.360 -4.123 5.259 1.00 97.19 114 ALA A C 1
ATOM 881 O O . ALA A 1 114 ? -12.072 -3.182 4.897 1.00 97.19 114 ALA A O 1
ATOM 882 N N . VAL A 1 115 ? -10.383 -3.966 6.163 1.00 97.75 115 VAL A N 1
ATOM 883 C CA . VAL A 1 115 ? -10.109 -2.678 6.820 1.00 97.75 115 VAL A CA 1
ATOM 884 C C . VAL A 1 115 ? -9.754 -1.610 5.791 1.00 97.75 115 VAL A C 1
ATOM 886 O O . VAL A 1 115 ? -10.378 -0.547 5.785 1.00 97.75 115 VAL A O 1
ATOM 889 N N . PHE A 1 116 ? -8.802 -1.868 4.893 1.00 97.31 116 PHE A N 1
ATOM 890 C CA . PHE A 1 116 ? -8.380 -0.873 3.909 1.00 97.31 116 PHE A CA 1
ATOM 891 C C . PHE A 1 116 ? -9.506 -0.485 2.956 1.00 97.31 116 PHE A C 1
ATOM 893 O O . PHE A 1 116 ? -9.708 0.709 2.714 1.00 97.31 116 PHE A O 1
ATOM 900 N N . TYR A 1 117 ? -10.277 -1.456 2.468 1.00 97.19 117 TYR A N 1
ATOM 901 C CA . TYR A 1 117 ? -11.390 -1.191 1.565 1.00 97.19 117 TYR A CA 1
ATOM 902 C C . TYR A 1 117 ? -12.531 -0.424 2.234 1.00 97.19 117 TYR A C 1
ATOM 904 O O . TYR A 1 117 ? -12.925 0.635 1.741 1.00 97.19 117 TYR A O 1
ATOM 912 N N . LEU A 1 118 ? -13.045 -0.903 3.369 1.00 96.88 118 LEU A N 1
ATOM 913 C CA . LEU A 1 118 ? -14.190 -0.276 4.031 1.00 96.88 118 LEU A CA 1
ATOM 914 C C . LEU A 1 118 ? -13.834 1.119 4.563 1.00 96.88 118 LEU A C 1
ATOM 916 O O . LEU A 1 118 ? -14.614 2.057 4.386 1.00 96.88 118 LEU A O 1
ATOM 920 N N . CYS A 1 119 ? -12.626 1.307 5.113 1.00 96.56 119 CYS A N 1
ATOM 921 C CA . CYS A 1 119 ? -12.137 2.637 5.493 1.00 96.56 119 CYS A CA 1
ATOM 922 C C . CYS A 1 119 ? -12.051 3.570 4.275 1.00 96.56 119 CYS A C 1
ATOM 924 O O . CYS A 1 119 ? -12.449 4.738 4.342 1.00 96.56 119 CYS A O 1
ATOM 926 N N . HIS A 1 120 ? -11.556 3.062 3.139 1.00 95.12 120 HIS A N 1
ATOM 927 C CA . HIS A 1 120 ? -11.486 3.821 1.893 1.00 95.12 120 HIS A CA 1
ATOM 928 C C . HIS A 1 120 ? -12.881 4.227 1.391 1.00 95.12 120 HIS A C 1
ATOM 930 O O . HIS A 1 120 ? -13.069 5.381 0.989 1.00 95.12 120 HIS A O 1
ATOM 936 N N . ARG A 1 121 ? -13.869 3.325 1.452 1.00 93.69 121 ARG A N 1
ATOM 937 C CA . ARG A 1 121 ? -15.264 3.622 1.095 1.00 93.69 121 ARG A CA 1
ATOM 938 C C . ARG A 1 121 ? -15.874 4.668 2.027 1.00 93.69 121 ARG A C 1
ATOM 940 O O . ARG A 1 121 ? -16.374 5.674 1.532 1.00 93.69 121 ARG A O 1
ATOM 947 N N . LEU A 1 122 ? -15.754 4.507 3.349 1.00 93.81 122 LEU A N 1
ATOM 948 C CA . LEU A 1 122 ? -16.282 5.464 4.337 1.00 93.81 122 LEU A CA 1
ATOM 949 C C . LEU A 1 122 ? -15.736 6.884 4.165 1.00 93.81 122 LEU A C 1
ATOM 951 O O . LEU A 1 122 ? -16.471 7.861 4.357 1.00 93.81 122 LEU A O 1
ATOM 955 N N . ARG A 1 123 ? -14.443 6.993 3.840 1.00 91.19 123 ARG A N 1
ATOM 956 C CA . ARG A 1 123 ? -13.747 8.274 3.693 1.00 91.19 123 ARG A CA 1
ATOM 957 C C . ARG A 1 123 ? -14.118 8.996 2.404 1.00 91.19 123 ARG A C 1
ATOM 959 O O . ARG A 1 123 ? -14.251 10.219 2.420 1.00 91.19 123 ARG A O 1
ATOM 966 N N . ASN A 1 124 ? -14.232 8.266 1.297 1.00 88.06 124 ASN A N 1
ATOM 967 C CA . ASN A 1 124 ? -14.294 8.889 -0.023 1.00 88.06 124 ASN A CA 1
ATOM 968 C C . ASN A 1 124 ? -15.697 8.858 -0.659 1.00 88.06 124 ASN A C 1
ATOM 970 O O . ASN A 1 124 ? -15.952 9.651 -1.561 1.00 88.06 124 ASN A O 1
ATOM 974 N N . ASP A 1 125 ? -16.619 8.006 -0.201 1.00 86.25 125 ASP A N 1
ATOM 975 C CA . ASP A 1 125 ? -17.996 7.958 -0.708 1.00 86.25 125 ASP A CA 1
ATOM 976 C C . ASP A 1 125 ? -18.959 8.732 0.211 1.00 86.25 125 ASP A C 1
ATOM 978 O O . ASP A 1 125 ? -19.419 8.255 1.252 1.00 86.25 125 ASP A O 1
ATOM 982 N N . LYS A 1 126 ? -19.271 9.971 -0.187 1.00 79.94 126 LYS A N 1
ATOM 983 C CA . LYS A 1 126 ? -20.172 10.869 0.555 1.00 79.94 126 LYS A CA 1
ATOM 984 C C . LYS A 1 126 ? -21.650 10.482 0.442 1.00 79.94 126 LYS A C 1
ATOM 986 O O . LYS A 1 126 ? -22.470 11.063 1.147 1.00 79.94 126 LYS A O 1
ATOM 991 N N . HIS A 1 127 ? -22.003 9.546 -0.440 1.00 81.69 127 HIS A N 1
ATOM 992 C CA . HIS A 1 127 ? -23.390 9.156 -0.704 1.00 81.69 127 HIS A CA 1
ATOM 993 C C . HIS A 1 127 ? -23.823 7.894 0.052 1.00 81.69 127 HIS A C 1
ATOM 995 O O . HIS A 1 127 ? -24.952 7.431 -0.135 1.00 81.69 127 HIS A O 1
ATOM 1001 N N . LEU A 1 128 ? -22.951 7.334 0.896 1.00 86.75 128 LEU A N 1
ATOM 1002 C CA . LEU A 1 128 ? -23.302 6.229 1.784 1.00 86.75 128 LEU A CA 1
ATOM 1003 C C . LEU A 1 128 ? -24.364 6.676 2.795 1.00 86.75 128 LEU A C 1
ATOM 1005 O O . LEU A 1 128 ? -24.208 7.702 3.461 1.00 86.75 128 LEU A O 1
ATOM 1009 N N . SER A 1 129 ? -25.437 5.894 2.922 1.00 89.88 129 SER A N 1
ATOM 1010 C CA . SER A 1 129 ? -26.474 6.133 3.930 1.00 89.88 129 SER A CA 1
ATOM 1011 C C . SER A 1 129 ? -25.936 5.888 5.342 1.00 89.88 129 SER A C 1
ATOM 1013 O O . SER A 1 129 ? -24.983 5.129 5.520 1.00 89.88 129 SER A O 1
ATOM 1015 N N . GLY A 1 130 ? -26.572 6.489 6.356 1.00 91.25 130 GLY A N 1
ATOM 1016 C CA . GLY A 1 130 ? -26.192 6.301 7.764 1.00 91.25 130 GLY A CA 1
ATOM 1017 C C . GLY A 1 130 ? -26.096 4.824 8.160 1.00 91.25 130 GLY A C 1
ATOM 1018 O O . GLY A 1 130 ? -25.070 4.401 8.676 1.00 91.25 130 GLY A O 1
ATOM 1019 N N . THR A 1 131 ? -27.089 4.017 7.779 1.00 93.12 131 THR A N 1
ATOM 1020 C CA . THR A 1 131 ? -27.108 2.569 8.044 1.00 93.12 131 THR A CA 1
ATOM 1021 C C . THR A 1 131 ? -25.923 1.830 7.423 1.00 93.12 131 THR A C 1
ATOM 1023 O O . THR A 1 131 ? -25.310 0.995 8.077 1.00 93.12 131 THR A O 1
ATOM 1026 N N . ILE A 1 132 ? -25.556 2.133 6.171 1.00 92.50 132 ILE A N 1
ATOM 1027 C CA . ILE A 1 132 ? -24.395 1.487 5.537 1.00 92.50 132 ILE A CA 1
ATOM 1028 C C . ILE A 1 132 ? -23.098 1.912 6.230 1.00 92.50 132 ILE A C 1
ATOM 1030 O O . ILE A 1 132 ? -22.204 1.088 6.410 1.00 92.50 132 ILE A O 1
ATOM 1034 N N . ARG A 1 133 ? -23.002 3.175 6.668 1.00 94.12 133 ARG A N 1
ATOM 1035 C CA . ARG A 1 133 ? -21.840 3.645 7.432 1.00 94.12 133 ARG A CA 1
ATOM 1036 C C . ARG A 1 133 ? -21.697 2.889 8.752 1.00 94.12 133 ARG A C 1
ATOM 1038 O O . ARG A 1 133 ? -20.600 2.436 9.048 1.00 94.12 133 ARG A O 1
ATOM 1045 N N . GLU A 1 134 ? -22.788 2.701 9.492 1.00 93.81 134 GLU A N 1
ATOM 1046 C CA . GLU A 1 134 ? -22.803 1.931 10.745 1.00 93.81 134 GLU A CA 1
ATOM 1047 C C . GLU A 1 134 ? -22.388 0.467 10.529 1.00 93.81 134 GLU A C 1
ATOM 1049 O O . GLU A 1 134 ? -21.552 -0.052 11.268 1.00 93.81 134 GLU A O 1
ATOM 1054 N N . ILE A 1 135 ? -22.903 -0.181 9.475 1.00 94.56 135 ILE A N 1
ATOM 1055 C CA . ILE A 1 135 ? -22.511 -1.550 9.097 1.00 94.56 135 ILE A CA 1
ATOM 1056 C C . ILE A 1 135 ? -21.005 -1.619 8.809 1.00 94.56 135 ILE A C 1
ATOM 1058 O O . ILE A 1 135 ? -20.315 -2.515 9.297 1.00 94.56 135 ILE A O 1
ATOM 1062 N N . PHE A 1 136 ? -20.466 -0.664 8.048 1.00 95.69 136 PHE A N 1
ATOM 1063 C CA . PHE A 1 136 ? -19.034 -0.633 7.749 1.00 95.69 136 PHE A CA 1
ATOM 1064 C C . PHE A 1 136 ? -18.198 -0.411 9.004 1.00 95.69 136 PHE A C 1
ATOM 1066 O O . PHE A 1 136 ? -17.208 -1.111 9.190 1.00 95.69 136 PHE A O 1
ATOM 1073 N N . GLU A 1 137 ? -18.586 0.518 9.878 1.00 94.94 137 GLU A N 1
ATOM 1074 C CA . GLU A 1 137 ? -17.877 0.761 11.137 1.00 94.94 137 GLU A CA 1
ATOM 1075 C C . GLU A 1 137 ? -17.838 -0.486 12.028 1.00 94.94 137 GLU A C 1
ATOM 1077 O O . GLU A 1 137 ? -16.790 -0.779 12.606 1.00 94.94 137 GLU A O 1
ATOM 1082 N N . PHE A 1 138 ? -18.927 -1.259 12.084 1.00 94.31 138 PHE A N 1
ATOM 1083 C CA . PHE A 1 138 ? -18.966 -2.534 12.800 1.00 94.31 138 PHE A CA 1
ATOM 1084 C C . PHE A 1 138 ? -17.956 -3.547 12.235 1.00 94.31 138 PHE A C 1
ATOM 1086 O O . PHE A 1 138 ? -17.152 -4.105 12.985 1.00 94.31 138 PHE A O 1
ATOM 1093 N N . HIS A 1 139 ? -17.937 -3.754 10.914 1.00 95.81 139 HIS A N 1
ATOM 1094 C CA . HIS A 1 139 ? -17.013 -4.707 10.282 1.00 95.81 139 HIS A CA 1
ATOM 1095 C C . HIS A 1 139 ? -15.553 -4.249 10.316 1.00 95.81 139 HIS A C 1
ATOM 1097 O O . HIS A 1 139 ? -14.655 -5.079 10.478 1.00 95.81 139 HIS A O 1
ATOM 1103 N N . ILE A 1 140 ? -15.306 -2.939 10.213 1.00 96.50 140 ILE A N 1
ATOM 1104 C CA . ILE A 1 140 ? -13.980 -2.352 10.426 1.00 96.50 140 ILE A CA 1
ATOM 1105 C C . ILE A 1 140 ? -13.517 -2.652 11.845 1.00 96.50 140 ILE A C 1
ATOM 1107 O O . ILE A 1 140 ? -12.382 -3.088 12.016 1.00 96.50 140 ILE A O 1
ATOM 1111 N N . ALA A 1 141 ? -14.375 -2.460 12.852 1.00 94.81 141 ALA A N 1
ATOM 1112 C CA . ALA A 1 141 ? -14.017 -2.745 14.233 1.00 94.81 141 ALA A CA 1
ATOM 1113 C C . ALA A 1 141 ? -13.648 -4.217 14.427 1.00 94.81 141 ALA A C 1
ATOM 1115 O O . ALA A 1 141 ? -12.538 -4.490 14.869 1.00 94.81 141 ALA A O 1
ATOM 1116 N N . ALA A 1 142 ? -14.513 -5.146 14.010 1.00 94.06 142 ALA A N 1
ATOM 1117 C CA . ALA A 1 142 ? -14.254 -6.583 14.129 1.00 94.06 142 ALA A CA 1
ATOM 1118 C C . ALA A 1 142 ? -12.936 -7.005 13.451 1.00 94.06 142 ALA A C 1
ATOM 1120 O O . ALA A 1 142 ? -12.105 -7.671 14.066 1.00 94.06 142 ALA A O 1
ATOM 1121 N N . SER A 1 143 ? -12.704 -6.550 12.216 1.00 96.62 143 SER A N 1
ATOM 1122 C CA . SER A 1 143 ? -11.480 -6.876 11.468 1.00 96.62 143 SER A CA 1
ATOM 1123 C C . SER A 1 143 ? -10.233 -6.245 12.098 1.00 96.62 143 SER A C 1
ATOM 1125 O O . SER A 1 143 ? -9.163 -6.843 12.097 1.00 96.62 143 SER A O 1
ATOM 1127 N N . THR A 1 144 ? -10.362 -5.040 12.660 1.00 96.44 144 THR A N 1
ATOM 1128 C CA . THR A 1 144 ? -9.249 -4.345 13.324 1.00 96.44 144 THR A CA 1
ATOM 1129 C C . THR A 1 144 ? -8.873 -5.015 14.641 1.00 96.44 144 THR A C 1
ATOM 1131 O O . THR A 1 144 ? -7.685 -5.119 14.927 1.00 96.44 144 THR A O 1
ATOM 1134 N N . GLU A 1 145 ? -9.841 -5.496 15.428 1.00 94.19 145 GLU A N 1
ATOM 1135 C CA . GLU A 1 145 ? -9.542 -6.288 16.632 1.00 94.19 145 GLU A CA 1
ATOM 1136 C C . GLU A 1 145 ? -8.773 -7.560 16.267 1.00 94.19 145 GLU A C 1
ATOM 1138 O O . GLU A 1 145 ? -7.729 -7.821 16.854 1.00 94.19 145 GLU A O 1
ATOM 1143 N N . HIS A 1 146 ? -9.208 -8.282 15.228 1.00 94.81 146 HIS A N 1
ATOM 1144 C CA . HIS A 1 146 ? -8.489 -9.466 14.756 1.00 94.81 146 HIS A CA 1
ATOM 1145 C C . HIS A 1 146 ? -7.041 -9.144 14.337 1.00 94.81 146 HIS A C 1
ATOM 1147 O O . HIS A 1 146 ? -6.110 -9.859 14.705 1.00 94.81 146 HIS A O 1
ATOM 1153 N N . ILE A 1 147 ? -6.827 -8.027 13.631 1.00 95.94 147 ILE A N 1
ATOM 1154 C CA . ILE A 1 147 ? -5.485 -7.546 13.268 1.00 95.94 147 ILE A CA 1
ATOM 1155 C C . ILE A 1 147 ? -4.642 -7.210 14.510 1.00 95.94 147 ILE A C 1
ATOM 1157 O O . ILE A 1 147 ? -3.451 -7.521 14.544 1.00 95.94 147 ILE A O 1
ATOM 1161 N N . ILE A 1 148 ? -5.233 -6.567 15.522 1.00 94.88 148 ILE A N 1
ATOM 1162 C CA . ILE A 1 148 ? -4.554 -6.231 16.781 1.00 94.88 148 ILE A CA 1
ATOM 1163 C C . ILE A 1 148 ? -4.124 -7.504 17.513 1.00 94.88 148 ILE A C 1
ATOM 1165 O O . ILE A 1 148 ? -2.958 -7.609 17.898 1.00 94.88 148 ILE A O 1
ATOM 1169 N N . ASP A 1 149 ? -5.033 -8.466 17.664 1.00 92.69 149 ASP A N 1
ATOM 1170 C CA . ASP A 1 149 ? -4.764 -9.734 18.344 1.00 92.69 149 ASP A CA 1
ATOM 1171 C C . ASP A 1 149 ? -3.654 -10.516 17.632 1.00 92.69 149 ASP A C 1
ATOM 1173 O O . ASP A 1 149 ? -2.702 -10.975 18.270 1.00 92.69 149 ASP A O 1
ATOM 1177 N N . TYR A 1 150 ? -3.719 -10.589 16.298 1.00 92.88 150 TYR A N 1
ATOM 1178 C CA . TYR A 1 150 ? -2.679 -11.210 15.483 1.00 92.88 150 TYR A CA 1
ATOM 1179 C C . TYR A 1 150 ? -1.320 -10.526 15.671 1.00 92.88 150 TYR A C 1
ATOM 1181 O O . TYR A 1 150 ? -0.313 -11.198 15.901 1.00 92.88 150 TYR A O 1
ATOM 1189 N N . TYR A 1 151 ? -1.278 -9.191 15.605 1.00 92.31 151 TYR A N 1
ATOM 1190 C CA . TYR A 1 151 ? -0.034 -8.432 15.721 1.00 92.31 151 TYR A CA 1
ATOM 1191 C C . TYR A 1 151 ? 0.629 -8.608 17.093 1.00 92.31 151 TYR A C 1
ATOM 1193 O O . TYR A 1 151 ? 1.842 -8.784 17.159 1.00 92.31 151 TYR A O 1
ATOM 1201 N N . ILE A 1 152 ? -0.153 -8.598 18.180 1.00 88.44 152 ILE A N 1
ATOM 1202 C CA . ILE A 1 152 ? 0.355 -8.810 19.546 1.00 88.44 152 ILE A CA 1
ATOM 1203 C C . ILE A 1 152 ? 0.881 -10.243 19.729 1.00 88.44 152 ILE A C 1
ATOM 1205 O O . ILE A 1 152 ? 1.866 -10.449 20.436 1.00 88.44 152 ILE A O 1
ATOM 1209 N N . GLY A 1 153 ? 0.237 -11.230 19.100 1.00 84.06 153 GLY A N 1
ATOM 1210 C CA . GLY A 1 153 ? 0.594 -12.645 19.219 1.00 84.06 153 GLY A CA 1
ATOM 1211 C C . GLY A 1 153 ? 1.798 -13.096 18.384 1.00 84.06 153 GLY A C 1
ATOM 1212 O O . GLY A 1 153 ? 2.188 -14.259 18.485 1.00 84.06 153 GLY A O 1
ATOM 1213 N N . THR A 1 154 ? 2.383 -12.227 17.554 1.00 83.19 154 THR A N 1
ATOM 1214 C CA . THR A 1 154 ? 3.407 -12.603 16.567 1.00 83.19 154 THR A CA 1
ATOM 1215 C C . THR A 1 154 ? 4.670 -11.746 16.668 1.00 83.19 154 THR A C 1
ATOM 1217 O O . THR A 1 154 ? 4.627 -10.556 16.974 1.00 83.19 154 THR A O 1
ATOM 1220 N N . THR A 1 155 ? 5.831 -12.356 16.412 1.00 76.19 155 THR A N 1
ATOM 1221 C CA . THR A 1 155 ? 7.108 -11.645 16.282 1.00 76.19 155 THR A CA 1
ATOM 1222 C C . THR A 1 155 ? 7.341 -11.254 14.826 1.00 76.19 155 THR A C 1
ATOM 1224 O O . THR A 1 155 ? 7.291 -12.090 13.927 1.00 76.19 155 THR A O 1
ATOM 1227 N N . HIS A 1 156 ? 7.627 -9.974 14.594 1.00 74.94 156 HIS A N 1
ATOM 1228 C CA . HIS A 1 156 ? 7.790 -9.407 13.254 1.00 74.94 156 HIS A CA 1
ATOM 1229 C C . HIS A 1 156 ? 9.260 -9.083 12.997 1.00 74.94 156 HIS A C 1
ATOM 1231 O O . HIS A 1 156 ? 9.822 -8.177 13.619 1.00 74.94 156 HIS A O 1
ATOM 1237 N N . HIS A 1 157 ? 9.904 -9.834 12.102 1.00 72.06 157 HIS A N 1
ATOM 1238 C CA . HIS A 1 157 ? 11.313 -9.644 11.755 1.00 72.06 157 HIS A CA 1
ATOM 1239 C C . HIS A 1 157 ? 11.514 -9.642 10.240 1.00 72.06 157 HIS A C 1
ATOM 1241 O O . HIS A 1 157 ? 11.739 -10.686 9.633 1.00 72.06 157 HIS A O 1
ATOM 1247 N N . ASP A 1 158 ? 11.518 -8.446 9.652 1.00 81.12 158 ASP A N 1
ATOM 1248 C CA . ASP A 1 158 ? 11.795 -8.259 8.230 1.00 81.12 158 ASP A CA 1
ATOM 1249 C C . ASP A 1 158 ? 13.162 -7.597 8.028 1.00 81.12 158 ASP A C 1
ATOM 1251 O O . ASP A 1 158 ? 13.370 -6.409 8.303 1.00 81.12 158 ASP A O 1
ATOM 1255 N N . TYR A 1 159 ? 14.113 -8.375 7.512 1.00 87.12 159 TYR A N 1
ATOM 1256 C CA . TYR A 1 159 ? 15.466 -7.892 7.213 1.00 87.12 159 TYR A CA 1
ATOM 1257 C C . TYR A 1 159 ? 15.569 -7.206 5.848 1.00 87.12 159 TYR A C 1
ATOM 1259 O O . TYR A 1 159 ? 16.484 -6.414 5.621 1.00 87.12 159 TYR A O 1
ATOM 1267 N N . ARG A 1 160 ? 14.642 -7.502 4.933 1.00 91.12 160 ARG A N 1
ATOM 1268 C CA . ARG A 1 160 ? 14.599 -6.937 3.579 1.00 91.12 160 ARG A CA 1
ATOM 1269 C C . ARG A 1 160 ? 13.504 -5.891 3.474 1.00 91.12 160 ARG A C 1
ATOM 1271 O O . ARG A 1 160 ? 12.517 -5.948 4.206 1.00 91.12 160 ARG A O 1
ATOM 1278 N N . PHE A 1 161 ? 13.700 -4.931 2.574 1.00 94.06 161 PHE A N 1
ATOM 1279 C CA . PHE A 1 161 ? 12.643 -3.981 2.262 1.00 94.06 161 PHE A CA 1
ATOM 1280 C C . PHE A 1 161 ? 11.446 -4.706 1.640 1.00 94.06 161 PHE A C 1
ATOM 1282 O O . PHE A 1 161 ? 11.621 -5.527 0.743 1.00 94.06 161 PHE A O 1
ATOM 1289 N N . SER A 1 162 ? 10.245 -4.377 2.106 1.00 94.00 162 SER A N 1
ATOM 1290 C CA . SER A 1 162 ? 9.001 -4.755 1.451 1.00 94.00 162 SER A CA 1
ATOM 1291 C C . SER A 1 162 ? 7.908 -3.755 1.802 1.00 94.00 162 SER A C 1
ATOM 1293 O O . SER A 1 162 ? 7.760 -3.358 2.958 1.00 94.00 162 SER A O 1
ATOM 1295 N N . LEU A 1 163 ? 7.068 -3.409 0.829 1.00 93.69 163 LEU A N 1
ATOM 1296 C CA . LEU A 1 163 ? 5.816 -2.690 1.062 1.00 93.69 163 LEU A CA 1
ATOM 1297 C C . LEU A 1 163 ? 4.802 -3.519 1.875 1.00 93.69 163 LEU A C 1
ATOM 1299 O O . LEU A 1 163 ? 3.749 -2.999 2.237 1.00 93.69 163 LEU A O 1
ATOM 1303 N N . ARG A 1 164 ? 5.112 -4.787 2.182 1.00 92.69 164 ARG A N 1
ATOM 1304 C CA . ARG A 1 164 ? 4.384 -5.640 3.133 1.00 92.69 164 ARG A CA 1
ATOM 1305 C C . ARG A 1 164 ? 4.973 -5.652 4.544 1.00 92.69 164 ARG A C 1
ATOM 1307 O O . ARG A 1 164 ? 4.512 -6.444 5.355 1.00 92.69 164 ARG A O 1
ATOM 1314 N N . HIS A 1 165 ? 5.948 -4.792 4.856 1.00 94.75 165 HIS A N 1
ATOM 1315 C CA . HIS A 1 165 ? 6.547 -4.730 6.193 1.00 94.75 165 HIS A CA 1
ATOM 1316 C C . HIS A 1 165 ? 5.465 -4.665 7.282 1.00 94.75 165 HIS A C 1
ATOM 1318 O O . HIS A 1 165 ? 4.734 -3.672 7.395 1.00 94.75 165 HIS A O 1
ATOM 1324 N N . SER A 1 166 ? 5.348 -5.738 8.065 1.00 93.19 166 SER A N 1
ATOM 1325 C CA . SER A 1 166 ? 4.116 -6.053 8.798 1.00 93.19 166 SER A CA 1
ATOM 1326 C C . SER A 1 166 ? 3.751 -4.977 9.818 1.00 93.19 166 SER A C 1
ATOM 1328 O O . SER A 1 166 ? 2.611 -4.511 9.860 1.00 93.19 166 SER A O 1
ATOM 1330 N N . THR A 1 167 ? 4.733 -4.483 10.576 1.00 94.88 167 THR A N 1
ATOM 1331 C CA . THR A 1 167 ? 4.534 -3.394 11.539 1.00 94.88 167 THR A CA 1
ATOM 1332 C C . THR A 1 167 ? 4.096 -2.096 10.860 1.00 94.88 167 THR A C 1
ATOM 1334 O O . THR A 1 167 ? 3.238 -1.382 11.384 1.00 94.88 167 THR A O 1
ATOM 1337 N N . SER A 1 168 ? 4.632 -1.774 9.679 1.00 96.62 168 SER A N 1
ATOM 1338 C CA . SER A 1 168 ? 4.194 -0.587 8.937 1.00 96.62 168 SER A CA 1
ATOM 1339 C C . SER A 1 168 ? 2.760 -0.722 8.444 1.00 96.62 168 SER A C 1
ATOM 1341 O O . SER A 1 168 ? 1.983 0.219 8.601 1.00 96.62 168 SER A O 1
ATOM 1343 N N . VAL A 1 169 ? 2.395 -1.882 7.888 1.00 96.12 169 VAL A N 1
ATOM 1344 C CA . VAL A 1 169 ? 1.025 -2.166 7.428 1.00 96.12 169 VAL A CA 1
ATOM 1345 C C . VAL A 1 169 ? 0.045 -2.111 8.603 1.00 96.12 169 VAL A C 1
ATOM 1347 O O . VAL A 1 169 ? -1.004 -1.475 8.501 1.00 96.12 169 VAL A O 1
ATOM 1350 N N . PHE A 1 170 ? 0.419 -2.682 9.751 1.00 97.06 170 PHE A N 1
ATOM 1351 C CA . PHE A 1 170 ? -0.343 -2.614 10.995 1.00 97.06 170 PHE A CA 1
ATOM 1352 C C . PHE A 1 170 ? -0.609 -1.171 11.449 1.00 97.06 170 PHE A C 1
ATOM 1354 O O . PHE A 1 170 ? -1.762 -0.765 11.606 1.00 97.06 170 PHE A O 1
ATOM 1361 N N . VAL A 1 171 ? 0.438 -0.354 11.603 1.00 97.56 171 VAL A N 1
ATOM 1362 C CA . VAL A 1 171 ? 0.288 1.049 12.033 1.00 97.56 171 VAL A CA 1
ATOM 1363 C C . VAL A 1 171 ? -0.492 1.877 11.011 1.00 97.56 171 VAL A C 1
ATOM 1365 O O . VAL A 1 171 ? -1.274 2.763 11.380 1.00 97.56 171 VAL A O 1
ATOM 1368 N N . PHE A 1 172 ? -0.329 1.583 9.723 1.00 97.06 172 PHE A N 1
ATOM 1369 C CA . PHE A 1 172 ? -1.100 2.228 8.670 1.00 97.06 172 PHE A CA 1
ATOM 1370 C C . PHE A 1 172 ? -2.591 1.859 8.745 1.00 97.06 172 PHE A C 1
ATOM 1372 O O . PHE A 1 172 ? -3.436 2.750 8.640 1.00 97.06 172 PHE A O 1
ATOM 1379 N N . ALA A 1 173 ? -2.934 0.597 9.023 1.00 97.50 173 ALA A N 1
ATOM 1380 C CA . ALA A 1 173 ? -4.315 0.170 9.254 1.00 97.50 173 ALA A CA 1
ATOM 1381 C C . ALA A 1 173 ? -4.948 0.912 10.442 1.00 97.50 173 ALA A C 1
ATOM 1383 O O . ALA A 1 173 ? -6.022 1.496 10.293 1.00 97.50 173 ALA A O 1
ATOM 1384 N N . LEU A 1 174 ? -4.247 1.012 11.579 1.00 97.44 174 LEU A N 1
ATOM 1385 C CA . LEU A 1 174 ? -4.717 1.796 12.731 1.00 97.44 174 LEU A CA 1
ATOM 1386 C C . LEU A 1 174 ? -4.968 3.270 12.374 1.00 97.44 174 LEU A C 1
ATOM 1388 O O . LEU A 1 174 ? -5.970 3.863 12.783 1.00 97.44 174 LEU A O 1
ATOM 1392 N N . SER A 1 175 ? -4.073 3.861 11.580 1.00 96.88 175 SER A N 1
ATOM 1393 C CA . SER A 1 175 ? -4.210 5.242 11.106 1.00 96.88 175 SER A CA 1
ATOM 1394 C C . SER A 1 175 ? -5.441 5.409 10.211 1.00 96.88 175 SER A C 1
ATOM 1396 O O . SER A 1 175 ? -6.206 6.361 10.370 1.00 96.88 175 SER A O 1
ATOM 1398 N N . MET A 1 176 ? -5.679 4.467 9.298 1.00 95.88 176 MET A N 1
ATOM 1399 C CA . MET A 1 176 ? -6.852 4.467 8.422 1.00 95.88 176 MET A CA 1
ATOM 1400 C C . MET A 1 176 ? -8.154 4.407 9.226 1.00 95.88 176 MET A C 1
ATOM 1402 O O . MET A 1 176 ? -9.027 5.256 9.016 1.00 95.88 176 MET A O 1
ATOM 1406 N N . VAL A 1 177 ? -8.248 3.497 10.198 1.00 96.88 177 VAL A N 1
ATOM 1407 C CA . VAL A 1 177 ? -9.408 3.354 11.096 1.00 96.88 177 VAL A CA 1
ATOM 1408 C C . VAL A 1 177 ? -9.682 4.657 11.848 1.00 96.88 177 VAL A C 1
ATOM 1410 O O . VAL A 1 177 ? -10.799 5.181 11.819 1.00 96.88 177 VAL A O 1
ATOM 1413 N N . LEU A 1 178 ? -8.654 5.245 12.462 1.00 95.56 178 LEU A N 1
ATOM 1414 C CA . LEU A 1 178 ? -8.793 6.486 13.225 1.00 95.56 178 LEU A CA 1
ATOM 1415 C C . LEU A 1 178 ? -9.155 7.695 12.337 1.00 95.56 178 LEU A C 1
ATOM 1417 O O . LEU A 1 178 ? -9.799 8.643 12.795 1.00 95.56 178 LEU A O 1
ATOM 1421 N N . SER A 1 179 ? -8.768 7.667 11.059 1.00 93.44 179 SER A N 1
ATOM 1422 C CA . SER A 1 179 ? -9.070 8.738 10.104 1.00 93.44 179 SER A CA 1
ATOM 1423 C C . SER A 1 179 ? -10.514 8.738 9.590 1.00 93.44 179 SER A C 1
ATOM 1425 O O . SER A 1 179 ? -10.997 9.797 9.184 1.00 93.44 179 SER A O 1
ATOM 1427 N N . CYS A 1 180 ? -11.199 7.588 9.590 1.00 91.75 180 CYS A N 1
ATOM 1428 C CA . CYS A 1 180 ? -12.487 7.425 8.904 1.00 91.75 180 CYS A CA 1
ATOM 1429 C C . CYS A 1 180 ? -13.676 7.084 9.814 1.00 91.75 180 CYS A C 1
ATOM 1431 O O . CYS A 1 180 ? -14.811 7.355 9.422 1.00 91.75 180 CYS A O 1
ATOM 1433 N N . THR A 1 181 ? -13.438 6.527 11.005 1.00 88.44 181 THR A N 1
ATOM 1434 C CA . THR A 1 181 ? -14.508 6.132 11.935 1.00 88.44 181 THR A CA 1
ATOM 1435 C C . THR A 1 181 ? -15.021 7.312 12.765 1.00 88.44 181 THR A C 1
ATOM 1437 O O . THR A 1 181 ? -14.271 8.230 13.116 1.00 88.44 181 THR A O 1
ATOM 1440 N N . GLY A 1 182 ? -16.311 7.287 13.112 1.00 85.69 182 GLY A N 1
ATOM 1441 C CA . GLY A 1 182 ? -16.939 8.295 13.969 1.00 85.69 182 GLY A CA 1
ATOM 1442 C C . GLY A 1 182 ? -16.460 8.246 15.425 1.00 85.69 182 GLY A C 1
ATOM 1443 O O . GLY A 1 182 ? -16.281 9.287 16.058 1.00 85.69 182 GLY A O 1
ATOM 1444 N N . ASN A 1 183 ? -16.179 7.054 15.963 1.00 87.25 183 ASN A N 1
ATOM 1445 C CA . ASN A 1 183 ? -15.800 6.866 17.369 1.00 87.25 183 ASN A CA 1
ATOM 1446 C C . ASN A 1 183 ? -14.280 6.942 17.611 1.00 87.25 183 ASN A C 1
ATOM 1448 O O . ASN A 1 183 ? -13.644 5.995 18.084 1.00 87.25 183 ASN A O 1
ATOM 1452 N N . LYS A 1 184 ? -13.680 8.097 17.308 1.00 90.25 184 LYS A N 1
ATOM 1453 C CA . LYS A 1 184 ? -12.230 8.315 17.465 1.00 90.25 184 LYS A CA 1
ATOM 1454 C C . LYS A 1 184 ? -11.743 8.093 18.897 1.00 90.25 184 LYS A C 1
ATOM 1456 O O . LYS A 1 184 ? -10.697 7.486 19.105 1.00 90.25 184 LYS A O 1
ATOM 1461 N N . THR A 1 185 ? -12.505 8.541 19.895 1.00 92.19 185 THR A N 1
ATOM 1462 C CA . THR A 1 185 ? -12.125 8.437 21.314 1.00 92.19 185 THR A CA 1
ATOM 1463 C C . THR A 1 185 ? -11.915 6.990 21.755 1.00 92.19 185 THR A C 1
ATOM 1465 O O . THR A 1 185 ? -10.959 6.706 22.479 1.00 92.19 185 THR A O 1
ATOM 1468 N N . MET A 1 186 ? -12.781 6.068 21.322 1.00 93.75 186 MET A N 1
ATOM 1469 C CA . MET A 1 186 ? -12.631 4.640 21.608 1.00 93.75 186 MET A CA 1
ATOM 1470 C C . MET A 1 186 ? -11.339 4.084 21.000 1.00 93.75 186 MET A C 1
ATOM 1472 O O . MET A 1 186 ? -10.550 3.465 21.713 1.00 93.75 186 MET A O 1
ATOM 1476 N N . TRP A 1 187 ? -11.083 4.355 19.718 1.00 94.81 187 TRP A N 1
ATOM 1477 C CA . TRP A 1 187 ? -9.875 3.882 19.037 1.00 94.81 187 TRP A CA 1
ATOM 1478 C C . TRP A 1 187 ? -8.596 4.455 19.640 1.00 94.81 187 TRP A C 1
ATOM 1480 O O . TRP A 1 187 ? -7.642 3.720 19.869 1.00 94.81 187 TRP A O 1
ATOM 1490 N N . ILE A 1 188 ? -8.588 5.737 20.009 1.00 94.81 188 ILE A N 1
ATOM 1491 C CA . ILE A 1 188 ? -7.454 6.350 20.714 1.00 94.81 188 ILE A CA 1
ATOM 1492 C C . ILE A 1 188 ? -7.176 5.623 22.038 1.00 94.81 188 ILE A C 1
ATOM 1494 O O . ILE A 1 188 ? -6.014 5.377 22.366 1.00 94.81 188 ILE A O 1
ATOM 1498 N N . LYS A 1 189 ? -8.218 5.260 22.800 1.00 93.94 189 LYS A N 1
ATOM 1499 C CA . LYS A 1 189 ? -8.069 4.495 24.051 1.00 93.94 189 LYS A CA 1
ATOM 1500 C C . LYS A 1 189 ? -7.518 3.084 23.819 1.00 93.94 189 LYS A C 1
ATOM 1502 O O . LYS A 1 189 ? -6.792 2.608 24.683 1.00 93.94 189 LYS A O 1
ATOM 1507 N N . LYS A 1 190 ? -7.817 2.453 22.678 1.00 92.94 190 LYS A N 1
ATOM 1508 C CA . LYS A 1 190 ? -7.269 1.140 22.285 1.00 92.94 190 LYS A CA 1
ATOM 1509 C C . LYS A 1 190 ? -5.820 1.217 21.796 1.00 92.94 190 LYS A C 1
ATOM 1511 O O . LYS A 1 190 ? -5.003 0.394 22.185 1.00 92.94 190 LYS A O 1
ATOM 1516 N N . ILE A 1 191 ? -5.477 2.234 21.007 1.00 93.94 191 ILE A N 1
ATOM 1517 C CA . ILE A 1 191 ? -4.138 2.387 20.414 1.00 93.94 191 ILE A CA 1
ATOM 1518 C C . ILE A 1 191 ? -3.104 2.844 21.453 1.00 93.94 191 ILE A C 1
ATOM 1520 O O . ILE A 1 191 ? -1.965 2.381 21.440 1.00 93.94 191 ILE A O 1
ATOM 1524 N N . LYS A 1 192 ? -3.469 3.755 22.370 1.00 92.56 192 LYS A N 1
ATOM 1525 C CA . LYS A 1 192 ? -2.528 4.340 23.348 1.00 92.56 192 LYS A CA 1
ATOM 1526 C C . LYS A 1 192 ? -1.736 3.298 24.163 1.00 92.56 192 LYS A C 1
ATOM 1528 O O . LYS A 1 192 ? -0.523 3.473 24.273 1.00 92.56 192 LYS A O 1
ATOM 1533 N N . PRO A 1 193 ? -2.357 2.237 24.713 1.00 92.31 193 PRO A N 1
ATOM 1534 C CA . PRO A 1 193 ? -1.643 1.164 25.408 1.00 92.31 193 PRO A CA 1
ATOM 1535 C C . PRO A 1 193 ? -0.616 0.413 24.553 1.00 92.31 193 PRO A C 1
ATOM 1537 O O . PRO A 1 193 ? 0.347 -0.104 25.103 1.00 92.31 193 PRO A O 1
ATOM 1540 N N . MET A 1 194 ? -0.786 0.377 23.228 1.00 92.12 194 MET A N 1
ATOM 1541 C CA . MET A 1 194 ? 0.114 -0.329 22.307 1.00 92.12 194 MET A CA 1
ATOM 1542 C C . MET A 1 194 ? 1.362 0.486 21.945 1.00 92.12 194 MET A C 1
ATOM 1544 O O . MET A 1 194 ? 2.326 -0.062 21.417 1.00 92.12 194 MET A O 1
ATOM 1548 N N . LEU A 1 195 ? 1.366 1.796 22.223 1.00 93.44 195 LEU A N 1
ATOM 1549 C CA . LEU A 1 195 ? 2.461 2.686 21.831 1.00 93.44 195 LEU A CA 1
ATOM 1550 C C . LEU A 1 195 ? 3.847 2.237 22.316 1.00 93.44 195 LEU A C 1
ATOM 1552 O O . LEU A 1 195 ? 4.769 2.360 21.520 1.00 93.44 195 LEU A O 1
ATOM 1556 N N . PRO A 1 196 ? 4.053 1.731 23.550 1.00 92.19 196 PRO A N 1
ATOM 1557 C CA . PRO A 1 196 ? 5.369 1.249 23.967 1.00 92.19 196 PRO A CA 1
ATOM 1558 C C . PRO A 1 196 ? 5.921 0.174 23.023 1.00 92.19 196 PRO A C 1
ATOM 1560 O O . PRO A 1 196 ? 7.020 0.342 22.511 1.00 92.19 196 PRO A O 1
ATOM 1563 N N . VAL A 1 197 ? 5.109 -0.838 22.695 1.00 91.19 197 VAL A N 1
ATOM 1564 C CA . VAL A 1 197 ? 5.488 -1.937 21.791 1.00 91.19 197 VAL A CA 1
ATOM 1565 C C . VAL A 1 197 ? 5.795 -1.418 20.388 1.00 91.19 197 VAL A C 1
ATOM 1567 O O . VAL A 1 197 ? 6.779 -1.813 19.776 1.00 91.19 197 VAL A O 1
ATOM 1570 N N . LEU A 1 198 ? 4.986 -0.488 19.871 1.00 93.75 198 LEU A N 1
ATOM 1571 C CA . LEU A 1 198 ? 5.232 0.095 18.548 1.00 93.75 198 LEU A CA 1
ATOM 1572 C C . LEU A 1 198 ? 6.536 0.907 18.522 1.00 93.75 198 LEU A C 1
ATOM 1574 O O . LEU A 1 198 ? 7.297 0.835 17.563 1.00 93.75 198 LEU A O 1
ATOM 1578 N N . LEU A 1 199 ? 6.824 1.667 19.576 1.00 94.31 199 LEU A N 1
ATOM 1579 C CA . LEU A 1 199 ? 8.003 2.536 19.632 1.00 94.31 199 LEU A CA 1
ATOM 1580 C C . LEU A 1 199 ? 9.309 1.791 19.952 1.00 94.31 199 LEU A C 1
ATOM 1582 O O . LEU A 1 199 ? 10.380 2.380 19.805 1.00 94.31 199 LEU A O 1
ATOM 1586 N N . GLU A 1 200 ? 9.233 0.524 20.363 1.00 92.31 200 GLU A N 1
ATOM 1587 C CA . GLU A 1 200 ? 10.387 -0.379 20.471 1.00 92.31 200 GLU A CA 1
ATOM 1588 C C . GLU A 1 200 ? 10.849 -0.905 19.103 1.00 92.31 200 GLU A C 1
ATOM 1590 O O . GLU A 1 200 ? 12.013 -1.277 18.948 1.00 92.31 200 GLU A O 1
ATOM 1595 N N . VAL A 1 201 ? 9.974 -0.904 18.091 1.00 93.19 201 VAL A N 1
ATOM 1596 C CA . VAL A 1 201 ? 10.320 -1.393 16.753 1.00 93.19 201 VAL A CA 1
ATOM 1597 C C . VAL A 1 201 ? 11.251 -0.412 16.049 1.00 93.19 201 VAL A C 1
ATOM 1599 O O . VAL A 1 201 ? 10.888 0.728 15.775 1.00 93.19 201 VAL A O 1
ATOM 1602 N N . TYR A 1 202 ? 12.434 -0.890 15.670 1.00 94.75 202 TYR A N 1
ATOM 1603 C CA . TYR A 1 202 ? 13.351 -0.188 14.779 1.00 94.75 202 TYR A CA 1
ATOM 1604 C C . TYR A 1 202 ? 13.651 -1.074 13.561 1.00 94.75 202 TYR A C 1
ATOM 1606 O O . TYR A 1 202 ? 14.441 -2.016 13.679 1.00 94.75 202 TYR A O 1
ATOM 1614 N N . PRO A 1 203 ? 13.014 -0.829 12.397 1.00 95.38 203 PRO A N 1
ATOM 1615 C CA . PRO A 1 203 ? 13.171 -1.703 11.239 1.00 95.38 203 PRO A CA 1
ATOM 1616 C C . PRO A 1 203 ? 14.624 -1.788 10.760 1.00 95.38 203 PRO A C 1
ATOM 1618 O O . PRO A 1 203 ? 15.342 -0.785 10.719 1.00 95.38 203 PRO A O 1
ATOM 1621 N N . PHE A 1 204 ? 15.058 -2.984 10.356 1.00 93.50 204 PHE A N 1
ATOM 1622 C CA . PHE A 1 204 ? 16.446 -3.212 9.952 1.00 93.50 204 PHE A CA 1
ATOM 1623 C C . PHE A 1 204 ? 16.788 -2.485 8.645 1.00 93.50 204 PHE A C 1
ATOM 1625 O O . PHE A 1 204 ? 17.748 -1.715 8.606 1.00 93.50 204 PHE A O 1
ATOM 1632 N N . SER A 1 205 ? 15.981 -2.688 7.598 1.00 95.50 205 SER A N 1
ATOM 1633 C CA . SER A 1 205 ? 16.190 -2.077 6.280 1.00 95.50 205 SER A CA 1
ATOM 1634 C C . SER A 1 205 ? 15.814 -0.585 6.265 1.00 95.50 205 SER A C 1
ATOM 1636 O O . SER A 1 205 ? 14.723 -0.242 6.733 1.00 95.50 205 SER A O 1
ATOM 1638 N N . PRO A 1 206 ? 16.637 0.305 5.668 1.00 96.31 206 PRO A N 1
ATOM 1639 C CA . PRO A 1 206 ? 16.290 1.713 5.447 1.00 96.31 206 PRO A CA 1
ATOM 1640 C C . PRO A 1 206 ? 14.934 1.917 4.756 1.00 96.31 206 PRO A C 1
ATOM 1642 O O . PRO A 1 206 ? 14.177 2.805 5.147 1.00 96.31 206 PRO A O 1
ATOM 1645 N N . GLY A 1 207 ? 14.575 1.058 3.794 1.00 96.69 207 GLY A N 1
ATOM 1646 C CA . GLY A 1 207 ? 13.267 1.107 3.133 1.00 96.69 207 GLY A CA 1
ATOM 1647 C C . GLY A 1 207 ? 12.101 0.835 4.091 1.00 96.69 207 GLY A C 1
ATOM 1648 O O . GLY A 1 207 ? 11.098 1.550 4.074 1.00 96.69 207 GLY A O 1
ATOM 1649 N N . ASN A 1 208 ? 12.250 -0.134 5.003 1.00 97.25 208 ASN A N 1
ATOM 1650 C CA . ASN A 1 208 ? 11.230 -0.407 6.024 1.00 97.25 208 ASN A CA 1
ATOM 1651 C C . ASN A 1 208 ? 11.170 0.716 7.065 1.00 97.25 208 ASN A C 1
ATOM 1653 O O . ASN A 1 208 ? 10.082 1.052 7.529 1.00 97.25 208 ASN A O 1
ATOM 1657 N N . ARG A 1 209 ? 12.304 1.357 7.394 1.00 97.69 209 ARG A N 1
ATOM 1658 C CA . ARG A 1 209 ? 12.314 2.562 8.245 1.00 97.69 209 ARG A CA 1
ATOM 1659 C C . ARG A 1 209 ? 11.534 3.698 7.596 1.00 97.69 209 ARG A C 1
ATOM 1661 O O . ARG A 1 209 ? 10.750 4.342 8.284 1.00 97.69 209 ARG A O 1
ATOM 1668 N N . LEU A 1 210 ? 11.690 3.907 6.287 1.00 97.75 210 LEU A N 1
ATOM 1669 C CA . LEU A 1 210 ? 10.926 4.901 5.529 1.00 97.75 210 LEU A CA 1
ATOM 1670 C C . LEU A 1 210 ? 9.425 4.583 5.531 1.00 97.75 210 LEU A C 1
ATOM 1672 O O . LEU A 1 210 ? 8.603 5.453 5.820 1.00 97.75 210 LEU A O 1
ATOM 1676 N N . MET A 1 211 ? 9.049 3.331 5.264 1.00 97.25 211 MET A N 1
ATOM 1677 C CA . MET A 1 211 ? 7.647 2.912 5.315 1.00 97.25 211 MET A CA 1
ATOM 1678 C C . MET A 1 211 ? 7.059 3.065 6.728 1.00 97.25 211 MET A C 1
ATOM 1680 O O . MET A 1 211 ? 5.918 3.495 6.896 1.00 97.25 211 MET A O 1
ATOM 1684 N N . TYR A 1 212 ? 7.831 2.733 7.765 1.00 97.69 212 TYR A N 1
ATOM 1685 C CA . TYR A 1 212 ? 7.402 2.861 9.156 1.00 97.69 212 TYR A CA 1
ATOM 1686 C C . TYR A 1 212 ? 7.286 4.316 9.603 1.00 97.69 212 TYR A C 1
ATOM 1688 O O . TYR A 1 212 ? 6.305 4.686 10.248 1.00 97.69 212 TYR A O 1
ATOM 1696 N N . TRP A 1 213 ? 8.216 5.165 9.165 1.00 97.94 213 TRP A N 1
ATOM 1697 C CA . TRP A 1 213 ? 8.145 6.611 9.334 1.00 97.94 213 TRP A CA 1
ATOM 1698 C C . TRP A 1 213 ? 6.842 7.174 8.755 1.00 97.94 213 TRP A C 1
ATOM 1700 O O . TRP A 1 213 ? 6.178 7.967 9.426 1.00 97.94 213 TRP A O 1
ATOM 1710 N N . HIS A 1 214 ? 6.427 6.732 7.560 1.00 97.31 214 HIS A N 1
ATOM 1711 C CA . HIS A 1 214 ? 5.152 7.145 6.955 1.00 97.31 214 HIS A CA 1
ATOM 1712 C C . HIS A 1 214 ? 3.960 6.770 7.823 1.00 97.31 214 HIS A C 1
ATOM 1714 O O . HIS A 1 214 ? 3.134 7.627 8.148 1.00 97.31 214 HIS A O 1
ATOM 1720 N N . ALA A 1 215 ? 3.887 5.498 8.215 1.00 97.56 215 ALA A N 1
ATOM 1721 C CA . ALA A 1 215 ? 2.791 4.976 9.018 1.00 97.56 215 ALA A CA 1
ATOM 1722 C C . ALA A 1 215 ? 2.699 5.697 10.376 1.00 97.56 215 ALA A C 1
ATOM 1724 O O . ALA A 1 215 ? 1.637 6.212 10.735 1.00 97.56 215 ALA A O 1
ATOM 1725 N N . LEU A 1 216 ? 3.820 5.832 11.096 1.00 97.69 216 LEU A N 1
ATOM 1726 C CA . LEU A 1 216 ? 3.867 6.540 12.377 1.00 97.69 216 LEU A CA 1
ATOM 1727 C C . LEU A 1 216 ? 3.555 8.026 12.235 1.00 97.69 216 LEU A C 1
ATOM 1729 O O . LEU A 1 216 ? 2.861 8.578 13.085 1.00 97.69 216 LEU A O 1
ATOM 1733 N N . SER A 1 217 ? 4.024 8.687 11.176 1.00 97.25 217 SER A N 1
ATOM 1734 C CA . SER A 1 217 ? 3.738 10.106 10.942 1.00 97.25 217 SER A CA 1
ATOM 1735 C C . SER A 1 217 ? 2.249 10.362 10.743 1.00 97.25 217 SER A C 1
ATOM 1737 O O . SER A 1 217 ? 1.722 11.361 11.237 1.00 97.25 217 SER A O 1
ATOM 1739 N N . GLN A 1 218 ? 1.547 9.461 10.053 1.00 96.19 218 GLN A N 1
ATOM 1740 C CA . GLN A 1 218 ? 0.094 9.540 9.911 1.00 96.19 218 GLN A CA 1
ATOM 1741 C C . GLN A 1 218 ? -0.617 9.285 11.239 1.00 96.19 218 GLN A C 1
ATOM 1743 O O . GLN A 1 218 ? -1.471 10.086 11.629 1.00 96.19 218 GLN A O 1
ATOM 1748 N N . LEU A 1 219 ? -0.219 8.239 11.968 1.00 97.19 219 LEU A N 1
ATOM 1749 C CA . LEU A 1 219 ? -0.789 7.939 13.278 1.00 97.19 219 LEU A CA 1
ATOM 1750 C C . LEU A 1 219 ? -0.598 9.109 14.250 1.00 97.19 219 LEU A C 1
ATOM 1752 O O . LEU A 1 219 ? -1.536 9.524 14.926 1.00 97.19 219 LEU A O 1
ATOM 1756 N N . ASN A 1 220 ? 0.603 9.687 14.290 1.00 97.19 220 ASN A N 1
ATOM 1757 C CA . ASN A 1 220 ? 0.944 10.775 15.196 1.00 97.19 220 ASN A CA 1
ATOM 1758 C C . ASN A 1 220 ? 0.094 12.025 14.946 1.00 97.19 220 ASN A C 1
ATOM 1760 O O . ASN A 1 220 ? -0.366 12.657 15.894 1.00 97.19 220 ASN A O 1
ATOM 1764 N N . LYS A 1 221 ? -0.160 12.357 13.672 1.00 95.25 221 LYS A N 1
ATOM 1765 C CA . LYS A 1 221 ? -1.061 13.458 13.296 1.00 95.25 221 LYS A CA 1
ATOM 1766 C C . LYS A 1 221 ? -2.478 13.225 13.824 1.00 95.25 221 LYS A C 1
ATOM 1768 O O . LYS A 1 221 ? -3.100 14.157 14.320 1.00 95.25 221 LYS A O 1
ATOM 1773 N N . LEU A 1 222 ? -2.974 11.991 13.746 1.00 95.06 222 LEU A N 1
ATOM 1774 C CA . LEU A 1 222 ? -4.312 11.624 14.223 1.00 95.06 222 LEU A CA 1
ATOM 1775 C C . LEU A 1 222 ? -4.406 11.521 15.754 1.00 95.06 222 LEU A C 1
ATOM 1777 O O . LEU A 1 222 ? -5.497 11.628 16.305 1.00 95.06 222 LEU A O 1
ATOM 1781 N N . LEU A 1 223 ? -3.272 11.346 16.435 1.00 94.62 223 LEU A N 1
ATOM 1782 C CA . LEU A 1 223 ? -3.139 11.368 17.894 1.00 94.62 223 LEU A CA 1
ATOM 1783 C C . LEU A 1 223 ? -2.737 12.748 18.445 1.00 94.62 223 LEU A C 1
ATOM 1785 O O . LEU A 1 223 ? -2.258 12.827 19.577 1.00 94.62 223 LEU A O 1
ATOM 1789 N N . GLU A 1 224 ? -2.918 13.812 17.658 1.00 90.81 224 GLU A N 1
ATOM 1790 C CA . GLU A 1 224 ? -2.669 15.206 18.058 1.00 90.81 224 GLU A CA 1
ATOM 1791 C C . GLU A 1 224 ? -1.209 15.488 18.472 1.00 90.81 224 GLU A C 1
ATOM 1793 O O . GLU A 1 224 ? -0.936 16.335 19.319 1.00 90.81 224 GLU A O 1
ATOM 1798 N N . GLY A 1 225 ? -0.240 14.800 17.856 1.00 85.94 225 GLY A N 1
ATOM 1799 C CA . GLY A 1 225 ? 1.187 15.096 18.030 1.00 85.94 225 GLY A CA 1
ATOM 1800 C C . GLY A 1 225 ? 1.777 14.569 19.340 1.00 85.94 225 GLY A C 1
ATOM 1801 O O . GLY A 1 225 ? 2.397 15.307 20.108 1.00 85.94 225 GLY A O 1
ATOM 1802 N N . ASN A 1 226 ? 1.636 13.268 19.595 1.00 92.88 226 ASN A N 1
ATOM 1803 C CA . ASN A 1 226 ? 2.248 12.606 20.741 1.00 92.88 226 ASN A CA 1
ATOM 1804 C C . ASN A 1 226 ? 3.786 12.728 20.717 1.00 92.88 226 ASN A C 1
ATOM 1806 O O . ASN A 1 226 ? 4.461 12.188 19.842 1.00 92.88 226 ASN A O 1
ATOM 1810 N N . LYS A 1 227 ? 4.356 13.362 21.749 1.00 94.94 227 LYS A N 1
ATOM 1811 C CA . LYS A 1 227 ? 5.801 13.630 21.851 1.00 94.94 227 LYS A CA 1
ATOM 1812 C C . LYS A 1 227 ? 6.685 12.381 21.743 1.00 94.94 227 LYS A C 1
ATOM 1814 O O . LYS A 1 227 ? 7.752 12.455 21.142 1.00 94.94 227 LYS A O 1
ATOM 1819 N N . LYS A 1 228 ? 6.267 11.236 22.299 1.00 95.56 228 LYS A N 1
ATOM 1820 C CA . LYS A 1 228 ? 7.060 9.995 22.223 1.00 95.56 228 LYS A CA 1
ATOM 1821 C C . LYS A 1 228 ? 7.144 9.483 20.787 1.00 95.56 228 LYS A C 1
ATOM 1823 O O . LYS A 1 228 ? 8.220 9.097 20.343 1.00 95.56 228 LYS A O 1
ATOM 1828 N N . ILE A 1 229 ? 6.027 9.545 20.061 1.00 97.06 229 ILE A N 1
ATOM 1829 C CA . ILE A 1 229 ? 5.983 9.170 18.647 1.00 97.06 229 ILE A CA 1
ATOM 1830 C C . ILE A 1 229 ? 6.818 10.154 17.823 1.00 97.06 229 ILE A C 1
ATOM 1832 O O . ILE A 1 229 ? 7.637 9.718 17.024 1.00 97.06 229 ILE A O 1
ATOM 1836 N N . SER A 1 230 ? 6.689 11.463 18.067 1.00 97.50 230 SER A N 1
ATOM 1837 C CA . SER A 1 230 ? 7.499 12.486 17.387 1.00 97.50 230 SER A CA 1
ATOM 1838 C C . SER A 1 230 ? 9.004 12.252 17.548 1.00 97.50 230 SER A C 1
ATOM 1840 O O . SER A 1 230 ? 9.744 12.358 16.574 1.00 97.50 230 SER A O 1
ATOM 1842 N N . ASN A 1 231 ? 9.460 11.883 18.750 1.00 97.44 231 ASN A N 1
ATOM 1843 C CA . ASN A 1 231 ? 10.868 11.563 18.988 1.00 97.44 231 ASN A CA 1
ATOM 1844 C C . ASN A 1 231 ? 11.323 10.345 18.169 1.00 97.44 231 ASN A C 1
ATOM 1846 O O . ASN A 1 231 ? 12.388 10.378 17.561 1.00 97.44 231 ASN A O 1
ATOM 1850 N N . HIS A 1 232 ? 10.518 9.282 18.127 1.00 98.00 232 HIS A N 1
ATOM 1851 C CA . HIS A 1 232 ? 10.852 8.083 17.358 1.00 98.00 232 HIS A CA 1
ATOM 1852 C C . HIS A 1 232 ? 10.825 8.341 15.840 1.00 98.00 232 HIS A C 1
ATOM 1854 O O . HIS A 1 232 ? 11.718 7.897 15.124 1.00 98.00 232 HIS A O 1
ATOM 1860 N N . ILE A 1 233 ? 9.864 9.133 15.350 1.00 98.12 233 ILE A N 1
ATOM 1861 C CA . ILE A 1 233 ? 9.819 9.609 13.957 1.00 98.12 233 ILE A CA 1
ATOM 1862 C C . ILE A 1 233 ? 11.115 10.343 13.597 1.00 98.12 233 ILE A C 1
ATOM 1864 O O . ILE A 1 233 ? 11.685 10.067 12.544 1.00 98.12 233 ILE A O 1
ATOM 1868 N N . ALA A 1 234 ? 11.608 11.231 14.467 1.00 97.50 234 ALA A N 1
ATOM 1869 C CA . ALA A 1 234 ? 12.863 11.945 14.234 1.00 97.50 234 ALA A CA 1
ATOM 1870 C C . ALA A 1 234 ? 14.070 10.990 14.167 1.00 97.50 234 ALA A C 1
ATOM 1872 O O . ALA A 1 234 ? 14.911 11.129 13.283 1.00 97.50 234 ALA A O 1
ATOM 1873 N N . ILE A 1 235 ? 14.131 9.978 15.043 1.00 97.44 235 ILE A N 1
ATOM 1874 C CA . ILE A 1 235 ? 15.180 8.942 15.006 1.00 97.44 235 ILE A CA 1
ATOM 1875 C C . ILE A 1 235 ? 15.163 8.191 13.667 1.00 97.44 235 ILE A C 1
ATOM 1877 O O . ILE A 1 235 ? 16.211 8.027 13.043 1.00 97.44 235 ILE A O 1
ATOM 1881 N N . LEU A 1 236 ? 13.984 7.759 13.204 1.00 97.38 236 LEU A N 1
ATOM 1882 C CA . LEU A 1 236 ? 13.842 7.102 11.902 1.00 97.38 236 LEU A CA 1
ATOM 1883 C C . LEU A 1 236 ? 14.299 8.032 10.773 1.00 97.38 236 LEU A C 1
ATOM 1885 O O . LEU A 1 236 ? 15.117 7.627 9.950 1.00 97.38 236 LEU A O 1
ATOM 1889 N N . GLN A 1 237 ? 13.827 9.282 10.781 1.00 96.88 237 GLN A N 1
ATOM 1890 C CA . GLN A 1 237 ? 14.122 10.292 9.764 1.00 96.88 237 GLN A CA 1
ATOM 1891 C C . GLN A 1 237 ? 15.626 10.545 9.612 1.00 96.88 237 GLN A C 1
ATOM 1893 O O . GLN A 1 237 ? 16.133 10.504 8.497 1.00 96.88 237 GLN A O 1
ATOM 1898 N N . HIS A 1 238 ? 16.357 10.713 10.718 1.00 95.50 238 HIS A N 1
ATOM 1899 C CA . HIS A 1 238 ? 17.810 10.922 10.691 1.00 95.50 238 HIS A CA 1
ATOM 1900 C C . HIS A 1 238 ? 18.613 9.703 10.214 1.00 95.50 238 HIS A C 1
ATOM 1902 O O . HIS A 1 238 ? 19.789 9.835 9.889 1.00 95.50 238 HIS A O 1
ATOM 1908 N N . SER A 1 239 ? 18.003 8.515 10.175 1.00 95.38 239 SER A N 1
ATOM 1909 C CA . SER A 1 239 ? 18.669 7.273 9.765 1.00 95.38 239 SER A CA 1
ATOM 1910 C C . SER A 1 239 ? 18.455 6.894 8.296 1.00 95.38 239 SER A C 1
ATOM 1912 O O . SER A 1 239 ? 18.905 5.826 7.879 1.00 95.38 239 SER A O 1
ATOM 1914 N N . ILE A 1 240 ? 17.742 7.728 7.534 1.00 96.94 240 ILE A N 1
ATOM 1915 C CA . ILE A 1 240 ? 17.373 7.480 6.139 1.00 96.94 240 ILE A CA 1
ATOM 1916 C C . ILE A 1 240 ? 18.118 8.468 5.239 1.00 96.94 240 ILE A C 1
ATOM 1918 O O . ILE A 1 2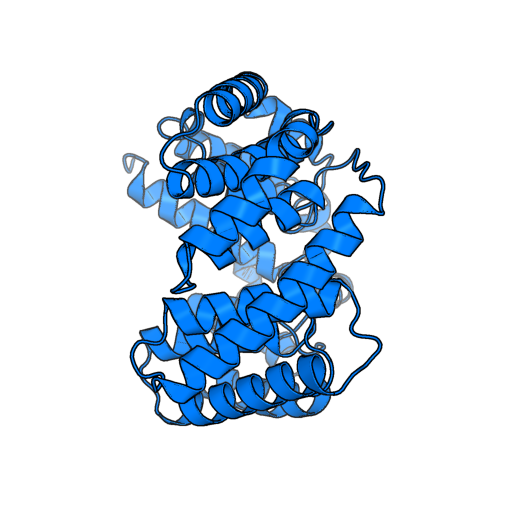40 ? 18.104 9.674 5.467 1.00 96.94 240 ILE A O 1
ATOM 1922 N N . SER A 1 241 ? 18.734 7.955 4.180 1.00 95.31 241 SER A N 1
ATOM 1923 C CA . SER A 1 241 ? 19.396 8.744 3.136 1.00 95.31 241 SER A CA 1
ATOM 1924 C C . SER A 1 241 ? 19.101 8.150 1.761 1.00 95.31 241 SER A C 1
ATOM 1926 O O . SER A 1 241 ? 18.773 6.970 1.663 1.00 95.31 241 SER A O 1
ATOM 1928 N N . GLN A 1 242 ? 19.237 8.937 0.691 1.00 94.31 242 GLN A N 1
ATOM 1929 C CA . GLN A 1 242 ? 18.995 8.459 -0.681 1.00 94.31 242 GLN A CA 1
ATOM 1930 C C . GLN A 1 242 ? 19.859 7.238 -1.016 1.00 94.31 242 GLN A C 1
ATOM 1932 O O . GLN A 1 242 ? 19.334 6.216 -1.453 1.00 94.31 242 GLN A O 1
ATOM 1937 N N . GLN A 1 243 ? 21.154 7.305 -0.689 1.00 93.31 243 GLN A N 1
ATOM 1938 C CA . GLN A 1 243 ? 22.086 6.199 -0.898 1.00 93.31 243 GLN A CA 1
ATOM 1939 C C . GLN A 1 243 ? 21.658 4.932 -0.149 1.00 93.31 243 GLN A C 1
ATOM 1941 O O . GLN A 1 243 ? 21.556 3.869 -0.751 1.00 93.31 243 GLN A O 1
ATOM 1946 N N . SER A 1 244 ? 21.330 5.037 1.145 1.00 95.00 244 SER A N 1
ATOM 1947 C CA . SER A 1 244 ? 20.960 3.852 1.934 1.00 95.00 244 SER A CA 1
ATOM 1948 C C . SER A 1 244 ? 19.655 3.200 1.460 1.00 95.00 244 SER A C 1
ATOM 1950 O O . SER A 1 244 ? 19.484 1.991 1.614 1.00 95.00 244 SER A O 1
ATOM 1952 N N . LEU A 1 245 ? 18.744 3.969 0.853 1.00 95.75 245 LEU A N 1
ATOM 1953 C CA . LEU A 1 245 ? 17.530 3.434 0.236 1.00 95.75 245 LEU A CA 1
ATOM 1954 C C . LEU A 1 245 ? 17.810 2.711 -1.090 1.00 95.75 245 LEU A C 1
ATOM 1956 O O . LEU A 1 245 ? 17.213 1.665 -1.335 1.00 95.75 245 LEU A O 1
ATOM 1960 N N . LEU A 1 246 ? 18.721 3.221 -1.923 1.00 92.81 246 LEU A N 1
ATOM 1961 C CA . LEU A 1 246 ? 19.146 2.535 -3.151 1.00 92.81 246 LEU A CA 1
ATOM 1962 C C . LEU A 1 246 ? 19.930 1.252 -2.847 1.00 92.81 246 LEU A C 1
ATOM 1964 O O . LEU A 1 246 ? 19.710 0.223 -3.484 1.00 92.81 246 LEU A O 1
ATOM 1968 N N . ASP A 1 247 ? 20.790 1.283 -1.831 1.00 92.00 247 ASP A N 1
ATOM 1969 C CA . ASP A 1 247 ? 21.573 0.115 -1.422 1.00 92.00 247 ASP A CA 1
ATOM 1970 C C . ASP A 1 247 ? 20.671 -1.021 -0.911 1.00 92.00 247 ASP A C 1
ATOM 1972 O O . ASP A 1 247 ? 20.961 -2.200 -1.120 1.00 92.00 247 ASP A O 1
ATOM 1976 N N . CYS A 1 248 ? 19.545 -0.691 -0.264 1.00 93.31 248 CYS A N 1
ATOM 1977 C CA . CYS A 1 248 ? 18.694 -1.693 0.380 1.00 93.31 248 CYS A CA 1
ATOM 1978 C C . CYS A 1 248 ? 17.830 -2.529 -0.582 1.00 93.31 248 CYS A C 1
ATOM 1980 O O . CYS A 1 248 ? 17.350 -3.588 -0.174 1.00 93.31 248 CYS A O 1
ATOM 1982 N N . VAL A 1 249 ? 17.641 -2.092 -1.835 1.00 92.12 249 VAL A N 1
ATOM 1983 C CA . VAL A 1 249 ? 16.809 -2.806 -2.828 1.00 92.12 249 VAL A CA 1
ATOM 1984 C C . VAL A 1 249 ? 17.583 -3.840 -3.653 1.00 92.12 249 VAL A C 1
ATOM 1986 O O . VAL A 1 249 ? 16.967 -4.655 -4.332 1.00 92.12 249 VAL A O 1
ATOM 1989 N N . ASN A 1 250 ? 18.919 -3.856 -3.570 1.00 86.19 250 ASN A N 1
ATOM 1990 C CA . ASN A 1 250 ? 19.800 -4.914 -4.092 1.00 86.19 250 ASN A CA 1
ATOM 1991 C C . ASN A 1 250 ? 19.446 -5.454 -5.501 1.00 86.19 250 ASN A C 1
ATOM 1993 O O . ASN A 1 250 ? 19.325 -6.658 -5.718 1.00 86.19 250 ASN A O 1
ATOM 1997 N N . GLY A 1 251 ? 19.253 -4.559 -6.464 1.00 85.19 251 GLY A N 1
ATOM 1998 C CA . GLY A 1 251 ? 18.969 -4.881 -7.866 1.00 85.19 251 GLY A CA 1
ATOM 1999 C C . GLY A 1 251 ? 17.483 -5.024 -8.193 1.00 85.19 251 GLY A C 1
ATOM 2000 O O . GLY A 1 251 ? 17.129 -5.075 -9.368 1.00 85.19 251 GLY A O 1
ATOM 2001 N N . ASN A 1 252 ? 16.605 -5.059 -7.187 1.00 93.69 252 ASN A N 1
ATOM 2002 C CA . ASN A 1 252 ? 15.169 -5.152 -7.403 1.00 93.69 252 ASN A CA 1
ATOM 2003 C C . ASN A 1 252 ? 14.606 -3.795 -7.851 1.00 93.69 252 ASN A C 1
ATOM 2005 O O . ASN A 1 252 ? 14.773 -2.775 -7.179 1.00 93.69 252 ASN A O 1
ATOM 2009 N N . VAL A 1 253 ? 13.914 -3.781 -8.989 1.00 95.75 253 VAL A N 1
ATOM 2010 C CA . VAL A 1 253 ? 13.304 -2.573 -9.564 1.00 95.75 253 VAL A CA 1
ATOM 2011 C C . VAL A 1 253 ? 11.810 -2.461 -9.288 1.00 95.75 253 VAL A C 1
ATOM 2013 O O . VAL A 1 253 ? 11.247 -1.389 -9.484 1.00 95.75 253 VAL A O 1
ATOM 2016 N N . TYR A 1 254 ? 11.165 -3.531 -8.831 1.00 96.31 254 TYR A N 1
ATOM 2017 C CA . TYR A 1 254 ? 9.712 -3.626 -8.743 1.00 96.31 254 TYR A CA 1
ATOM 2018 C C . TYR A 1 254 ? 9.101 -2.789 -7.616 1.00 96.31 254 TYR A C 1
ATOM 2020 O O . TYR A 1 254 ? 9.790 -2.284 -6.729 1.00 96.31 254 TYR A O 1
ATOM 2028 N N . LEU A 1 255 ? 7.780 -2.604 -7.658 1.00 95.81 255 LEU A N 1
ATOM 2029 C CA . LEU A 1 255 ? 7.067 -1.767 -6.694 1.00 95.81 255 LEU A CA 1
ATOM 2030 C C . LEU A 1 255 ? 7.091 -2.372 -5.286 1.00 95.81 255 LEU A C 1
ATOM 2032 O O . LEU A 1 255 ? 7.339 -1.658 -4.324 1.00 95.81 255 LEU A O 1
ATOM 2036 N N . GLY A 1 256 ? 6.839 -3.675 -5.166 1.00 94.50 256 GLY A N 1
ATOM 2037 C CA . GLY A 1 256 ? 6.656 -4.337 -3.877 1.00 94.50 256 GLY A CA 1
ATOM 2038 C C . GLY A 1 256 ? 7.889 -4.316 -2.978 1.00 94.50 256 GLY A C 1
ATOM 2039 O O . GLY A 1 256 ? 7.766 -4.134 -1.772 1.00 94.50 256 GLY A O 1
ATOM 2040 N N . GLU A 1 257 ? 9.075 -4.496 -3.556 1.00 93.94 257 GLU A N 1
ATOM 2041 C CA . GLU A 1 257 ? 10.319 -4.739 -2.803 1.00 93.94 257 GLU A CA 1
ATOM 2042 C C . GLU A 1 257 ? 11.539 -4.024 -3.406 1.00 93.94 257 GLU A C 1
ATOM 2044 O O . GLU A 1 257 ? 12.672 -4.251 -2.983 1.00 93.94 257 GLU A O 1
ATOM 2049 N N . GLY A 1 258 ? 11.332 -3.176 -4.413 1.00 96.00 258 GLY A N 1
ATOM 2050 C CA . GLY A 1 258 ? 12.402 -2.600 -5.219 1.00 96.00 258 GLY A CA 1
ATOM 2051 C C . GLY A 1 258 ? 12.408 -1.076 -5.278 1.00 96.00 258 GLY A C 1
ATOM 2052 O O . GLY A 1 258 ? 11.688 -0.377 -4.557 1.00 96.00 258 GLY A O 1
ATOM 2053 N N . ALA A 1 259 ? 13.248 -0.555 -6.174 1.00 96.69 259 ALA A N 1
ATOM 2054 C CA . ALA A 1 259 ? 13.476 0.875 -6.374 1.00 96.69 259 ALA A CA 1
ATOM 2055 C C . ALA A 1 259 ? 12.179 1.661 -6.640 1.00 96.69 259 ALA A C 1
ATOM 2057 O O . ALA A 1 259 ? 12.022 2.779 -6.146 1.00 96.69 259 ALA A O 1
ATOM 2058 N N . CYS A 1 260 ? 11.215 1.068 -7.354 1.00 96.94 260 CYS A N 1
ATOM 2059 C CA . CYS A 1 260 ? 9.908 1.682 -7.584 1.00 96.94 260 CYS A CA 1
ATOM 2060 C C . CY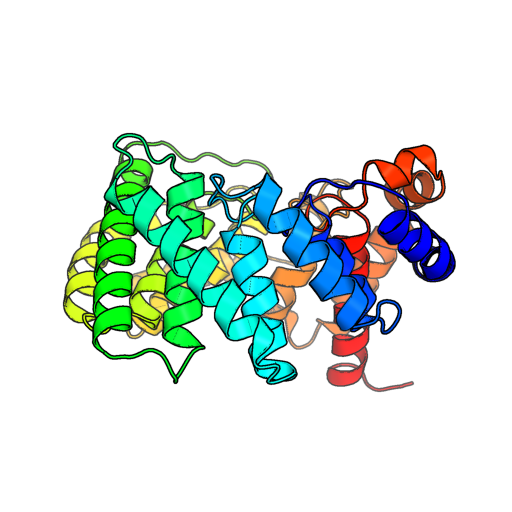S A 1 260 ? 9.131 1.928 -6.277 1.00 96.94 260 CYS A C 1
ATOM 2062 O O . CYS A 1 260 ? 8.547 3.000 -6.099 1.00 96.94 260 CYS A O 1
ATOM 2064 N N . GLY A 1 261 ? 9.151 0.974 -5.340 1.00 96.56 261 GLY A N 1
ATOM 2065 C CA . GLY A 1 261 ? 8.519 1.115 -4.023 1.00 96.56 261 GLY A CA 1
ATOM 2066 C C . GLY A 1 261 ? 9.179 2.182 -3.161 1.00 96.56 261 GLY A C 1
ATOM 2067 O O . GLY A 1 261 ? 8.493 3.008 -2.554 1.00 96.56 261 GLY A O 1
ATOM 2068 N N . ILE A 1 262 ? 10.514 2.208 -3.164 1.00 96.88 262 ILE A N 1
ATOM 2069 C CA . ILE A 1 262 ? 11.299 3.253 -2.501 1.00 96.88 262 ILE A CA 1
ATOM 2070 C C . ILE A 1 262 ? 10.912 4.626 -3.034 1.00 96.88 262 ILE A C 1
ATOM 2072 O O . ILE A 1 262 ? 10.545 5.498 -2.248 1.00 96.88 262 ILE A O 1
ATOM 2076 N N . TYR A 1 263 ? 10.923 4.804 -4.356 1.00 96.38 263 TYR A N 1
ATOM 2077 C CA . TYR A 1 263 ? 10.556 6.075 -4.965 1.00 96.38 263 TYR A CA 1
ATOM 2078 C C . TYR A 1 263 ? 9.144 6.499 -4.561 1.00 96.38 263 TYR A C 1
ATOM 2080 O O . TYR A 1 263 ? 8.958 7.625 -4.103 1.00 96.38 263 TYR A O 1
ATOM 2088 N N . TYR A 1 264 ? 8.163 5.593 -4.654 1.00 95.38 264 TYR A N 1
ATOM 2089 C CA . TYR A 1 264 ? 6.780 5.870 -4.267 1.00 95.38 264 TYR A CA 1
ATOM 2090 C C . TYR A 1 264 ? 6.669 6.433 -2.842 1.00 95.38 264 TYR A C 1
ATOM 2092 O O . TYR A 1 264 ? 5.993 7.442 -2.630 1.00 95.38 264 TYR A O 1
ATOM 2100 N N . LEU A 1 265 ? 7.366 5.825 -1.878 1.00 95.44 265 LEU A N 1
ATOM 2101 C CA . LEU A 1 265 ? 7.386 6.290 -0.490 1.00 95.44 265 LEU A CA 1
ATOM 2102 C C . LEU A 1 265 ? 8.165 7.605 -0.327 1.00 95.44 265 LEU A C 1
ATOM 2104 O O . LEU A 1 265 ? 7.743 8.496 0.412 1.00 95.44 265 LEU A O 1
ATOM 2108 N N . SER A 1 266 ? 9.296 7.757 -1.009 1.00 95.00 266 SER A N 1
ATOM 2109 C CA . SER A 1 266 ? 10.194 8.908 -0.872 1.00 95.00 266 SER A CA 1
ATOM 2110 C C . SER A 1 266 ? 9.561 10.246 -1.252 1.00 95.00 266 SER A C 1
ATOM 2112 O O . SER A 1 266 ? 9.909 11.263 -0.658 1.00 95.00 266 SER A O 1
ATOM 2114 N N . ARG A 1 267 ? 8.567 10.254 -2.148 1.00 91.25 267 ARG A N 1
ATOM 2115 C CA . ARG A 1 267 ? 7.821 11.464 -2.565 1.00 91.25 267 ARG A CA 1
ATOM 2116 C C . ARG A 1 267 ? 7.173 12.230 -1.415 1.00 91.25 267 ARG A C 1
ATOM 2118 O O . ARG A 1 267 ? 6.852 13.409 -1.527 1.00 91.25 267 ARG A O 1
ATOM 2125 N N . HIS A 1 268 ? 6.923 11.538 -0.313 1.00 89.06 268 HIS A N 1
ATOM 2126 C CA . HIS A 1 268 ? 6.258 12.082 0.860 1.00 89.06 268 HIS A CA 1
ATOM 2127 C C . HIS A 1 268 ? 7.236 12.323 2.024 1.00 89.06 268 HIS A C 1
ATOM 2129 O O . HIS A 1 268 ? 6.804 12.718 3.109 1.00 89.06 268 HIS A O 1
ATOM 2135 N N . PHE A 1 269 ? 8.532 12.066 1.822 1.00 93.75 269 PHE A N 1
ATOM 2136 C CA . PHE A 1 269 ? 9.568 12.216 2.836 1.00 93.75 269 PHE A CA 1
ATOM 2137 C C . PHE A 1 269 ? 10.160 13.637 2.794 1.00 93.75 269 PHE A C 1
ATOM 2139 O O . PHE A 1 269 ? 10.666 14.055 1.752 1.00 93.75 269 PHE A O 1
ATOM 2146 N N . PRO A 1 270 ? 10.100 14.409 3.896 1.00 90.69 270 PRO A N 1
ATOM 2147 C CA . PRO A 1 270 ? 10.411 15.837 3.884 1.00 90.69 270 PRO A CA 1
ATOM 2148 C C . PRO A 1 270 ? 11.861 16.137 3.502 1.00 90.69 270 PRO A C 1
ATOM 2150 O O . PRO A 1 270 ? 12.094 17.107 2.790 1.00 90.69 270 PRO A O 1
ATOM 2153 N N . GLU A 1 271 ? 12.809 15.287 3.905 1.00 90.25 271 GLU A N 1
ATOM 2154 C CA . GLU A 1 271 ? 14.238 15.468 3.605 1.00 90.25 271 GLU A CA 1
ATOM 2155 C C . GLU A 1 271 ? 14.542 15.433 2.104 1.00 90.25 271 GLU A C 1
ATOM 2157 O O . GLU A 1 271 ? 15.580 15.918 1.666 1.00 90.25 271 GLU A O 1
ATOM 2162 N N . PHE A 1 272 ? 13.659 14.833 1.299 1.00 90.06 272 PHE A N 1
ATOM 2163 C CA . PHE A 1 272 ? 13.880 14.690 -0.140 1.00 90.06 272 PHE A CA 1
ATOM 2164 C C . PHE A 1 272 ? 13.116 15.728 -0.951 1.00 90.06 272 PHE A C 1
ATOM 2166 O O . PHE A 1 272 ? 13.227 15.732 -2.170 1.00 90.06 272 PHE A O 1
ATOM 2173 N N . LYS A 1 273 ? 12.355 16.623 -0.311 1.00 87.38 273 LYS A N 1
ATOM 2174 C CA . LYS A 1 273 ? 11.503 17.593 -1.010 1.00 87.38 273 LYS A CA 1
ATOM 2175 C C . LYS A 1 273 ? 12.282 18.418 -2.042 1.00 87.38 273 LYS A C 1
ATOM 2177 O O . LYS A 1 273 ? 11.817 18.563 -3.168 1.00 87.38 273 LYS A O 1
ATOM 2182 N N . ASP A 1 274 ? 13.461 18.908 -1.669 1.00 87.00 274 ASP A N 1
ATOM 2183 C CA . ASP A 1 274 ? 14.271 19.785 -2.524 1.00 87.00 274 ASP A CA 1
ATOM 2184 C C . ASP A 1 274 ? 15.182 19.002 -3.487 1.00 87.00 274 ASP A C 1
ATOM 2186 O O . ASP A 1 274 ? 15.626 19.530 -4.503 1.00 87.00 274 ASP A O 1
ATOM 2190 N N . SER A 1 275 ? 15.434 17.721 -3.208 1.00 89.50 275 SER A N 1
ATOM 2191 C CA . SER A 1 275 ? 16.281 16.835 -4.016 1.00 89.50 275 SER A CA 1
ATOM 2192 C C . SER A 1 275 ? 15.486 15.791 -4.809 1.00 89.50 275 SER A C 1
ATOM 2194 O O . SER A 1 275 ? 16.079 14.923 -5.450 1.00 89.50 275 SER A O 1
ATOM 2196 N N . MET A 1 276 ? 14.150 15.879 -4.815 1.00 90.00 276 MET A N 1
ATOM 2197 C CA . MET A 1 276 ? 13.267 14.870 -5.409 1.00 90.00 276 MET A CA 1
ATOM 2198 C C . MET A 1 276 ? 13.481 14.724 -6.919 1.00 90.00 276 MET A C 1
ATOM 2200 O O . MET A 1 276 ? 13.414 13.615 -7.447 1.00 90.00 276 MET A O 1
ATOM 2204 N N . SER A 1 277 ? 13.780 15.829 -7.613 1.00 88.12 277 SER A N 1
ATOM 2205 C CA . SER A 1 277 ? 14.102 15.804 -9.045 1.00 88.12 277 SER A CA 1
ATOM 2206 C C . SER A 1 277 ? 15.385 15.011 -9.317 1.00 88.12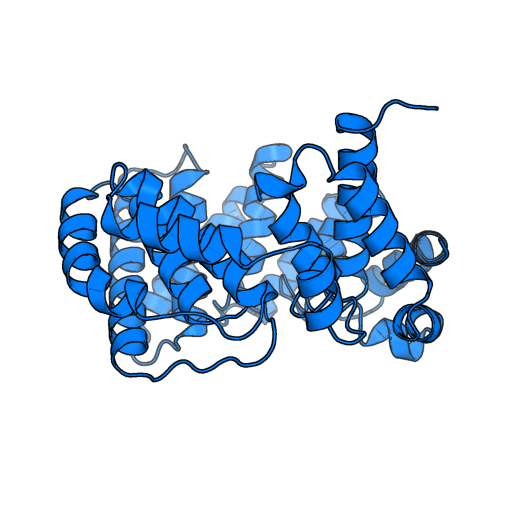 277 SER A C 1
ATOM 2208 O O . SER A 1 277 ? 15.397 14.137 -10.183 1.00 88.12 277 SER A O 1
ATOM 2210 N N . ASN A 1 278 ? 16.446 15.238 -8.535 1.00 90.38 278 ASN A N 1
ATOM 2211 C CA . ASN A 1 278 ? 17.705 14.499 -8.672 1.00 90.38 278 ASN A CA 1
ATOM 2212 C C . ASN A 1 278 ? 17.507 13.019 -8.334 1.00 90.38 278 ASN A C 1
ATOM 2214 O O . ASN A 1 278 ? 17.878 12.153 -9.122 1.00 90.38 278 ASN A O 1
ATOM 2218 N N . PHE A 1 279 ? 16.813 12.729 -7.232 1.00 92.19 279 PHE A N 1
ATOM 2219 C CA . PHE A 1 279 ? 16.515 11.356 -6.830 1.00 92.19 279 PHE A CA 1
ATOM 2220 C C . PHE A 1 279 ? 15.661 10.612 -7.865 1.00 92.19 279 PHE A C 1
ATOM 2222 O O . PHE A 1 279 ? 15.857 9.424 -8.106 1.00 92.19 279 PHE A O 1
ATOM 2229 N N . SER A 1 280 ? 14.745 11.314 -8.541 1.00 92.81 280 SER A N 1
ATOM 2230 C CA . SER A 1 280 ? 13.993 10.757 -9.668 1.00 92.81 280 SER A CA 1
ATOM 2231 C C . SER A 1 280 ? 14.897 10.335 -10.824 1.00 92.81 280 SER A C 1
ATOM 2233 O O . SER A 1 280 ? 14.642 9.291 -11.416 1.00 92.81 280 SER A O 1
ATOM 2235 N N . HIS A 1 281 ? 15.926 11.119 -11.159 1.00 91.44 281 HIS A N 1
ATOM 2236 C CA . HIS A 1 281 ? 16.883 10.751 -12.207 1.00 91.44 281 HIS A CA 1
ATOM 2237 C C . HIS A 1 281 ? 17.759 9.572 -11.778 1.00 91.44 281 HIS A C 1
ATOM 2239 O O . HIS A 1 281 ? 18.013 8.679 -12.582 1.00 91.44 281 HIS A O 1
ATOM 2245 N N . GLU A 1 282 ? 18.189 9.530 -10.516 1.00 93.19 282 GLU A N 1
ATOM 2246 C CA . GLU A 1 282 ? 18.957 8.404 -9.972 1.00 93.19 282 GLU A CA 1
ATOM 2247 C C . GLU A 1 282 ? 18.172 7.091 -10.047 1.00 93.19 282 GLU A C 1
ATOM 2249 O O . GLU A 1 282 ? 18.692 6.095 -10.552 1.00 93.19 282 GLU A O 1
ATOM 2254 N N . ILE A 1 283 ? 16.904 7.095 -9.623 1.00 94.75 283 ILE A N 1
ATOM 2255 C CA . ILE A 1 283 ? 16.026 5.919 -9.687 1.00 94.75 283 ILE A CA 1
ATOM 2256 C C . ILE A 1 283 ? 15.749 5.512 -11.138 1.00 94.75 283 ILE A C 1
ATOM 2258 O O . ILE A 1 283 ? 15.832 4.330 -11.467 1.00 94.75 283 ILE A O 1
ATOM 2262 N N . GLU A 1 284 ? 15.450 6.460 -12.030 1.00 93.25 284 GLU A N 1
ATOM 2263 C CA . GLU A 1 284 ? 15.214 6.151 -13.447 1.00 93.25 284 GLU A CA 1
ATOM 2264 C C . GLU A 1 284 ? 16.459 5.541 -14.108 1.00 93.25 284 GLU A C 1
ATOM 2266 O O . GLU A 1 284 ? 16.350 4.554 -14.841 1.00 93.25 284 GLU A O 1
ATOM 2271 N N . ASN A 1 285 ? 17.646 6.075 -13.808 1.00 92.44 285 ASN A N 1
ATOM 2272 C CA . ASN A 1 285 ? 18.916 5.524 -14.276 1.00 92.44 285 ASN A CA 1
ATOM 2273 C C . ASN A 1 285 ? 19.173 4.130 -13.696 1.00 92.44 285 ASN A C 1
ATOM 2275 O O . ASN A 1 285 ? 19.617 3.240 -14.421 1.00 92.44 285 ASN A O 1
ATOM 2279 N N . TYR A 1 286 ? 18.878 3.918 -12.414 1.00 93.31 286 TYR A N 1
ATOM 2280 C CA . TYR A 1 286 ? 18.996 2.615 -11.766 1.00 93.31 286 TYR A CA 1
ATOM 2281 C C . TYR A 1 286 ? 18.116 1.563 -12.452 1.00 93.31 286 TYR A C 1
ATOM 2283 O O . TYR A 1 286 ? 18.595 0.490 -12.816 1.00 93.31 286 TYR A O 1
ATOM 2291 N N . ILE A 1 287 ? 16.842 1.893 -12.687 1.00 93.44 287 ILE A N 1
ATOM 2292 C CA . ILE A 1 287 ? 15.884 1.007 -13.357 1.00 93.44 287 ILE A CA 1
ATOM 2293 C C . ILE A 1 287 ? 16.348 0.724 -14.788 1.00 93.44 287 ILE A C 1
ATOM 2295 O O . ILE A 1 287 ? 16.481 -0.438 -15.171 1.00 93.44 287 ILE A O 1
ATOM 2299 N N . SER A 1 288 ? 16.662 1.769 -15.559 1.00 90.50 288 SER A N 1
ATOM 2300 C CA . SER A 1 288 ? 17.034 1.663 -16.978 1.00 90.50 288 SER A CA 1
ATOM 2301 C C . SER A 1 288 ? 18.260 0.788 -17.233 1.00 90.50 288 SER A C 1
ATOM 2303 O O . SER A 1 288 ? 18.347 0.168 -18.290 1.00 90.50 288 SER A O 1
ATOM 2305 N N . ASN A 1 289 ? 19.197 0.754 -16.284 1.00 90.38 289 ASN A N 1
ATOM 2306 C CA . ASN A 1 289 ? 20.440 -0.012 -16.383 1.00 90.38 289 ASN A CA 1
ATOM 2307 C C . ASN A 1 289 ? 20.369 -1.379 -15.680 1.00 90.38 289 ASN A C 1
ATOM 2309 O O . ASN A 1 289 ? 21.374 -2.087 -15.612 1.00 90.38 289 ASN A O 1
ATOM 2313 N N . SER A 1 290 ? 19.213 -1.758 -15.133 1.00 91.75 290 SER A N 1
ATOM 2314 C CA . SER A 1 290 ? 19.050 -3.053 -14.472 1.00 91.75 290 SER A CA 1
ATOM 2315 C C . SER A 1 290 ? 18.958 -4.205 -15.480 1.00 91.75 290 SER A C 1
ATOM 2317 O O . SER A 1 290 ? 18.390 -4.077 -16.568 1.00 91.75 290 SER A O 1
ATOM 2319 N N . LEU A 1 291 ? 19.459 -5.379 -15.081 1.00 90.56 291 LEU A N 1
ATOM 2320 C CA . LEU A 1 291 ? 19.272 -6.626 -15.835 1.00 90.56 291 LEU A CA 1
ATOM 2321 C C . LEU A 1 291 ? 17.787 -6.974 -16.015 1.00 90.56 291 LEU A C 1
ATOM 2323 O O . LEU A 1 291 ? 17.410 -7.549 -17.033 1.00 90.56 291 LEU A O 1
ATOM 2327 N N . GLU A 1 292 ? 16.943 -6.574 -15.063 1.00 91.50 292 GLU A N 1
ATOM 2328 C CA . GLU A 1 292 ? 15.511 -6.853 -15.097 1.00 91.50 292 GLU A CA 1
ATOM 2329 C C . GLU A 1 292 ? 14.826 -6.207 -16.303 1.00 91.50 292 GLU A C 1
ATOM 2331 O O . GLU A 1 292 ? 14.067 -6.861 -17.018 1.00 91.50 292 GLU A O 1
ATOM 2336 N N . ILE A 1 293 ? 15.160 -4.949 -16.611 1.00 89.31 293 ILE A N 1
ATOM 2337 C CA . ILE A 1 293 ? 14.611 -4.268 -17.791 1.00 89.31 293 ILE A CA 1
ATOM 2338 C C . ILE A 1 293 ? 15.061 -4.932 -19.093 1.00 89.31 293 ILE A C 1
ATOM 2340 O O . ILE A 1 293 ? 14.303 -4.958 -20.065 1.00 89.31 293 ILE A O 1
ATOM 2344 N N . HIS A 1 294 ? 16.261 -5.515 -19.124 1.00 86.50 294 HIS A N 1
ATOM 2345 C CA . HIS A 1 294 ? 16.703 -6.298 -20.274 1.00 86.50 294 HIS A CA 1
ATOM 2346 C C . HIS A 1 294 ? 15.883 -7.585 -20.444 1.00 86.50 294 HIS A C 1
ATOM 2348 O O . HIS A 1 294 ? 15.481 -7.891 -21.567 1.00 86.50 294 HIS A O 1
ATOM 2354 N N . HIS A 1 295 ? 15.576 -8.303 -19.358 1.00 89.94 295 HIS A N 1
ATOM 2355 C CA . HIS A 1 295 ? 14.740 -9.509 -19.406 1.00 89.94 295 HIS A CA 1
ATOM 2356 C C . HIS A 1 295 ? 13.290 -9.219 -19.803 1.00 89.94 295 HIS A C 1
ATOM 2358 O O . HIS A 1 295 ? 12.708 -9.980 -20.572 1.00 89.94 295 HIS A O 1
ATOM 2364 N N . LEU A 1 296 ? 12.724 -8.090 -19.365 1.00 89.12 296 LEU A N 1
ATOM 2365 C CA . LEU A 1 296 ? 11.375 -7.655 -19.754 1.00 89.12 296 LEU A CA 1
ATOM 2366 C C . LEU A 1 296 ? 11.231 -7.354 -21.259 1.00 89.12 296 LEU A C 1
ATOM 2368 O O . LEU A 1 296 ? 10.111 -7.203 -21.747 1.00 89.12 296 LEU A O 1
ATOM 2372 N N . GLY A 1 297 ? 12.337 -7.296 -22.009 1.00 84.62 297 GLY A N 1
ATOM 2373 C CA . GLY A 1 297 ? 12.317 -7.271 -23.472 1.00 84.62 297 GLY A CA 1
ATOM 2374 C C . GLY A 1 297 ? 11.908 -8.603 -24.119 1.00 84.62 297 GLY A C 1
ATOM 2375 O O . GLY A 1 297 ? 11.463 -8.601 -25.266 1.00 84.62 297 GLY A O 1
ATOM 2376 N N . ASP A 1 298 ? 12.027 -9.732 -23.412 1.00 89.31 298 ASP A N 1
ATOM 2377 C CA . ASP A 1 298 ? 11.546 -11.034 -23.879 1.00 89.31 298 ASP A CA 1
ATOM 2378 C C . ASP A 1 298 ? 10.045 -11.196 -23.587 1.00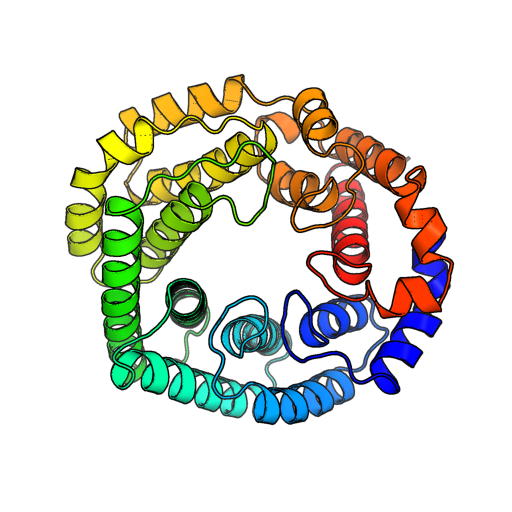 89.31 298 ASP A C 1
ATOM 2380 O O . ASP A 1 298 ? 9.596 -11.094 -22.446 1.00 89.31 298 ASP A O 1
ATOM 2384 N N . ILE A 1 299 ? 9.249 -11.501 -24.617 1.00 87.19 299 ILE A N 1
ATOM 2385 C CA . ILE A 1 299 ? 7.783 -11.584 -24.501 1.00 87.19 299 ILE A CA 1
ATOM 2386 C C . ILE A 1 299 ? 7.338 -12.704 -23.548 1.00 87.19 299 ILE A C 1
ATOM 2388 O O . ILE A 1 299 ? 6.322 -12.556 -22.866 1.00 87.19 299 ILE A O 1
ATOM 2392 N N . LYS A 1 300 ? 8.050 -13.839 -23.489 1.00 88.94 300 LYS A N 1
ATOM 2393 C CA . LYS A 1 300 ? 7.675 -14.938 -22.584 1.00 88.94 300 LYS A CA 1
ATOM 2394 C C . LYS A 1 300 ? 7.934 -14.541 -21.136 1.00 88.94 300 LYS A C 1
ATOM 2396 O O . LYS A 1 300 ? 7.099 -14.831 -20.284 1.00 88.94 300 LYS A O 1
ATOM 2401 N N . TYR A 1 301 ? 9.051 -13.866 -20.876 1.00 90.50 301 TYR A N 1
ATOM 2402 C CA . TYR A 1 301 ? 9.365 -13.330 -19.556 1.00 90.50 301 TYR A CA 1
ATOM 2403 C C . TYR A 1 301 ? 8.365 -12.245 -19.144 1.00 90.50 301 TYR A C 1
ATOM 2405 O O . TYR A 1 301 ? 7.781 -12.325 -18.062 1.00 90.50 301 TYR A O 1
ATOM 2413 N N . LEU A 1 302 ? 8.093 -11.295 -20.044 1.00 89.44 302 LEU A N 1
ATOM 2414 C CA . LEU A 1 302 ? 7.147 -10.201 -19.839 1.00 89.44 302 LEU A CA 1
ATOM 2415 C C . LEU A 1 302 ? 5.758 -10.706 -19.449 1.00 89.44 302 LEU A C 1
ATOM 2417 O O . LEU A 1 302 ? 5.166 -10.172 -18.519 1.00 89.44 302 LEU A O 1
ATOM 2421 N N . LYS A 1 303 ? 5.252 -11.761 -20.105 1.00 87.56 303 LYS A N 1
ATOM 2422 C CA . LYS A 1 303 ? 3.924 -12.336 -19.815 1.00 87.56 303 LYS A CA 1
ATOM 2423 C C . LYS A 1 303 ? 3.754 -12.832 -18.376 1.00 87.56 303 LYS A C 1
ATOM 2425 O O . LYS A 1 303 ? 2.621 -12.903 -17.906 1.00 87.56 303 LYS A O 1
ATOM 2430 N N . ASN A 1 304 ? 4.848 -13.141 -17.685 1.00 88.69 304 ASN A N 1
ATOM 2431 C CA . ASN A 1 304 ? 4.830 -13.550 -16.280 1.00 88.69 304 ASN A CA 1
ATOM 2432 C C . ASN A 1 304 ? 5.047 -12.378 -15.305 1.00 88.69 304 ASN A C 1
ATOM 2434 O O . ASN A 1 304 ? 4.893 -12.570 -14.107 1.00 88.69 304 ASN A O 1
ATOM 2438 N N . HIS A 1 305 ? 5.354 -11.176 -15.804 1.00 90.94 305 HIS A N 1
ATOM 2439 C CA . HIS A 1 305 ? 5.709 -9.989 -15.014 1.00 90.94 305 HIS A CA 1
ATOM 2440 C C . HIS A 1 305 ? 4.869 -8.778 -15.439 1.00 90.94 305 HIS A C 1
ATOM 2442 O O . HIS A 1 305 ? 5.371 -7.686 -15.704 1.00 90.94 305 HIS A O 1
ATOM 2448 N N . LEU A 1 306 ? 3.556 -8.979 -15.547 1.00 90.81 306 LEU A N 1
ATOM 2449 C CA . LEU A 1 306 ? 2.608 -7.947 -15.982 1.00 90.81 306 LEU 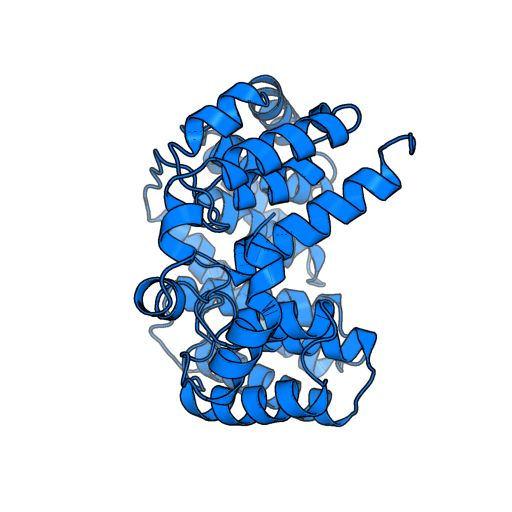A CA 1
ATOM 2450 C C . LEU A 1 306 ? 2.001 -7.155 -14.816 1.00 90.81 306 LEU A C 1
ATOM 2452 O O . LEU A 1 306 ? 1.450 -6.077 -15.035 1.00 90.81 306 LEU A O 1
ATOM 2456 N N . GLY A 1 307 ? 2.080 -7.699 -13.599 1.00 90.75 307 GLY A N 1
ATOM 2457 C CA . GLY A 1 307 ? 1.455 -7.154 -12.398 1.00 90.75 307 GLY A CA 1
ATOM 2458 C C . GLY A 1 307 ? 1.984 -5.781 -11.981 1.00 90.75 307 GLY A C 1
ATOM 2459 O O . GLY A 1 307 ? 2.991 -5.274 -12.474 1.00 90.75 307 GLY A O 1
ATOM 2460 N N . MET A 1 308 ? 1.275 -5.157 -11.044 1.00 92.31 308 MET A N 1
ATOM 2461 C CA . MET A 1 308 ? 1.679 -3.903 -10.415 1.00 92.31 308 MET A CA 1
ATOM 2462 C C . MET A 1 308 ? 2.715 -4.111 -9.301 1.00 92.31 308 MET A C 1
ATOM 2464 O O . MET A 1 308 ? 3.548 -3.237 -9.092 1.00 92.31 308 MET A O 1
ATOM 2468 N N . TRP A 1 309 ? 2.681 -5.237 -8.584 1.00 94.00 309 TRP A N 1
ATOM 2469 C CA . TRP A 1 309 ? 3.580 -5.488 -7.450 1.00 94.00 309 TRP A CA 1
ATOM 2470 C C . TRP A 1 309 ? 5.005 -5.830 -7.881 1.00 94.00 309 TRP A C 1
ATOM 2472 O O . TRP A 1 309 ? 5.964 -5.209 -7.427 1.00 94.00 309 TRP A O 1
ATOM 2482 N N . ASP A 1 310 ? 5.119 -6.800 -8.777 1.00 92.62 310 ASP A N 1
ATOM 2483 C CA . ASP A 1 310 ? 6.336 -7.472 -9.234 1.00 92.62 310 ASP A CA 1
ATOM 2484 C C . ASP A 1 310 ? 6.409 -7.514 -10.768 1.00 92.62 310 ASP A C 1
ATOM 2486 O O . ASP A 1 310 ? 6.931 -8.451 -11.365 1.00 92.62 310 ASP A O 1
ATOM 2490 N N . GLY A 1 311 ? 5.855 -6.492 -11.423 1.00 92.81 311 GLY A N 1
ATOM 2491 C CA . GLY A 1 311 ? 5.791 -6.449 -12.875 1.00 92.81 311 GLY A CA 1
ATOM 2492 C C . GLY A 1 311 ? 5.857 -5.056 -13.483 1.00 92.81 311 GLY A C 1
ATOM 2493 O O . GLY A 1 311 ? 5.992 -4.025 -12.813 1.00 92.81 311 GLY A O 1
ATOM 2494 N N . VAL A 1 312 ? 5.752 -5.049 -14.809 1.00 92.19 312 VAL A N 1
ATOM 2495 C CA . VAL A 1 312 ? 5.908 -3.873 -15.667 1.00 92.19 312 VAL A CA 1
ATOM 2496 C C . VAL A 1 312 ? 4.866 -2.791 -15.385 1.00 92.19 312 VAL A C 1
ATOM 2498 O O . VAL A 1 312 ? 5.182 -1.610 -15.504 1.00 92.19 312 VAL A O 1
ATOM 2501 N N . ALA A 1 313 ? 3.649 -3.149 -14.955 1.00 91.88 313 ALA A N 1
ATOM 2502 C CA . ALA A 1 313 ? 2.623 -2.155 -14.647 1.00 91.88 313 ALA A CA 1
ATOM 2503 C C . ALA A 1 313 ? 3.046 -1.264 -13.468 1.00 91.88 313 ALA A C 1
ATOM 2505 O O . ALA A 1 313 ? 2.829 -0.053 -13.498 1.00 91.88 313 ALA A O 1
ATOM 2506 N N . GLY A 1 314 ? 3.699 -1.842 -12.454 1.00 94.12 314 GLY A N 1
ATOM 2507 C CA . GLY A 1 314 ? 4.231 -1.092 -11.316 1.00 94.12 314 GLY A CA 1
ATOM 2508 C C . GLY A 1 314 ? 5.333 -0.130 -11.737 1.00 94.12 314 GLY A C 1
ATOM 2509 O O . GLY A 1 314 ? 5.308 1.042 -11.366 1.00 94.12 314 GLY A O 1
ATOM 2510 N N . ILE A 1 315 ? 6.249 -0.612 -12.578 1.00 94.31 315 ILE A N 1
ATOM 2511 C CA . ILE A 1 315 ? 7.346 0.190 -13.128 1.00 94.31 315 ILE A CA 1
ATOM 2512 C C . ILE A 1 315 ? 6.781 1.378 -13.920 1.00 94.31 315 ILE A C 1
ATOM 2514 O O . ILE A 1 315 ? 7.076 2.527 -13.600 1.00 94.31 315 ILE A O 1
ATOM 2518 N N . MET A 1 316 ? 5.877 1.128 -14.870 1.00 91.56 316 MET A N 1
ATOM 2519 C CA . MET A 1 316 ? 5.241 2.172 -15.685 1.00 91.56 316 MET A CA 1
ATOM 2520 C C . MET A 1 316 ? 4.480 3.210 -14.850 1.00 91.56 316 MET A C 1
ATOM 2522 O O . MET A 1 316 ? 4.511 4.405 -15.160 1.00 91.56 316 MET A O 1
ATOM 2526 N N . LEU A 1 317 ? 3.796 2.779 -13.784 1.00 91.69 317 LEU A N 1
ATOM 2527 C CA . LEU A 1 317 ? 3.121 3.694 -12.864 1.00 91.69 317 LEU A CA 1
ATOM 2528 C C . LEU A 1 317 ? 4.126 4.659 -12.222 1.00 91.69 317 LEU A C 1
ATOM 2530 O O . LEU A 1 317 ? 3.895 5.871 -12.209 1.00 91.69 317 LEU A O 1
ATOM 2534 N N . ILE A 1 318 ? 5.242 4.135 -11.714 1.00 93.88 318 ILE A N 1
ATOM 2535 C CA . ILE A 1 318 ? 6.276 4.948 -11.070 1.00 93.88 318 ILE A CA 1
ATOM 2536 C C . ILE A 1 318 ? 6.996 5.849 -12.071 1.00 93.88 318 ILE A C 1
ATOM 2538 O O . ILE A 1 318 ? 7.229 7.014 -11.765 1.00 93.88 318 ILE A O 1
ATOM 2542 N N . GLU A 1 319 ? 7.254 5.389 -13.291 1.00 90.62 319 GLU A N 1
ATOM 2543 C CA . GLU A 1 319 ? 7.795 6.230 -14.364 1.00 90.62 319 GLU A CA 1
ATOM 2544 C C . GLU A 1 319 ? 6.900 7.433 -14.674 1.00 90.62 319 GLU A C 1
ATOM 2546 O O . GLU A 1 319 ? 7.381 8.563 -14.820 1.00 90.62 319 GLU A O 1
ATOM 2551 N N . SER A 1 320 ? 5.583 7.216 -14.735 1.00 88.50 320 SER A N 1
ATOM 2552 C CA . SER A 1 320 ? 4.625 8.304 -14.925 1.00 88.50 320 SER A CA 1
ATOM 2553 C C . SER A 1 320 ? 4.668 9.304 -13.766 1.00 88.50 320 SER A C 1
ATOM 2555 O O . SER A 1 320 ? 4.575 10.513 -13.999 1.00 88.50 320 SER A O 1
ATOM 2557 N N . LEU A 1 321 ? 4.821 8.830 -12.525 1.00 89.31 321 LEU A N 1
ATOM 2558 C CA . LEU A 1 321 ? 4.970 9.697 -11.352 1.00 89.31 321 LEU A CA 1
ATOM 2559 C C . LEU A 1 321 ? 6.293 10.472 -11.388 1.00 89.31 321 LEU A C 1
ATOM 2561 O O . LEU A 1 321 ? 6.269 11.684 -11.216 1.00 89.31 321 LEU A O 1
ATOM 2565 N N . MET A 1 322 ? 7.407 9.814 -11.718 1.00 90.94 322 MET A N 1
ATOM 2566 C CA . MET A 1 322 ? 8.730 10.430 -11.888 1.00 90.94 322 MET A CA 1
ATOM 2567 C C . MET A 1 322 ? 8.718 11.579 -12.892 1.00 90.94 322 MET A C 1
ATOM 2569 O O . MET A 1 322 ? 9.263 12.654 -12.650 1.00 90.94 322 MET A O 1
ATOM 2573 N N . ARG A 1 323 ? 8.066 11.385 -14.039 1.00 86.38 323 ARG A N 1
ATOM 2574 C CA . ARG A 1 323 ? 7.892 12.449 -15.042 1.00 86.38 323 ARG A CA 1
ATOM 2575 C C . ARG A 1 323 ? 7.076 13.613 -14.504 1.00 86.38 323 ARG A C 1
ATOM 2577 O O . ARG A 1 323 ? 7.442 14.764 -14.707 1.00 86.38 323 ARG A O 1
ATOM 2584 N N . THR A 1 324 ? 5.985 13.303 -13.814 1.00 82.50 324 THR A N 1
ATOM 2585 C CA . THR A 1 324 ? 5.086 14.304 -13.240 1.00 82.50 324 THR A CA 1
ATOM 2586 C C . THR A 1 324 ? 5.808 15.147 -12.189 1.00 82.50 324 THR A C 1
ATOM 2588 O O . THR A 1 324 ? 5.774 16.371 -12.254 1.00 82.50 324 THR A O 1
ATOM 2591 N N . ASP A 1 325 ? 6.529 14.510 -11.269 1.00 81.00 325 ASP A N 1
ATOM 2592 C CA . ASP A 1 325 ? 7.261 15.199 -10.208 1.00 81.00 325 ASP A CA 1
ATOM 2593 C C . ASP A 1 325 ? 8.398 16.063 -10.773 1.00 81.00 325 ASP A C 1
ATOM 2595 O O . ASP A 1 325 ? 8.608 17.170 -10.291 1.00 81.00 325 ASP A O 1
ATOM 2599 N N . ARG A 1 326 ? 9.078 15.634 -11.845 1.00 80.44 326 ARG A N 1
ATOM 2600 C CA . ARG A 1 326 ? 10.069 16.475 -12.542 1.00 80.44 326 ARG A CA 1
ATOM 2601 C C . ARG A 1 326 ? 9.457 17.728 -13.162 1.00 80.44 326 ARG A C 1
ATOM 2603 O O . ARG A 1 326 ? 10.068 18.783 -13.088 1.00 80.44 326 ARG A O 1
ATOM 2610 N N . ILE A 1 327 ? 8.247 17.639 -13.710 1.00 75.31 327 ILE A N 1
ATOM 2611 C CA . ILE A 1 327 ? 7.524 18.808 -14.239 1.00 75.31 327 ILE A CA 1
ATOM 2612 C C . ILE A 1 327 ? 7.134 19.774 -13.109 1.00 75.31 327 ILE A C 1
ATOM 2614 O O . ILE A 1 327 ? 7.153 20.986 -13.302 1.00 75.31 327 ILE A O 1
ATOM 2618 N N . PHE A 1 328 ? 6.766 19.255 -11.933 1.00 67.69 328 PHE A N 1
ATOM 2619 C CA . PHE A 1 328 ? 6.319 20.076 -10.801 1.00 67.69 328 PHE A CA 1
ATOM 2620 C C . PHE A 1 328 ? 7.452 20.614 -9.914 1.00 67.69 328 PHE A C 1
ATOM 2622 O O . PHE A 1 328 ? 7.264 21.639 -9.261 1.00 67.69 328 PHE A O 1
ATOM 2629 N N . HIS A 1 329 ? 8.599 19.932 -9.863 1.00 66.19 329 HIS A N 1
ATOM 2630 C CA . HIS A 1 329 ? 9.718 20.245 -8.966 1.00 66.19 329 HIS A CA 1
ATOM 2631 C C . HIS A 1 329 ? 11.023 20.599 -9.693 1.00 66.19 329 HIS A C 1
ATOM 2633 O O . HIS A 1 329 ? 11.963 21.062 -9.051 1.00 66.19 329 HIS A O 1
ATOM 2639 N N . GLY A 1 330 ? 11.107 20.384 -11.007 1.00 54.00 330 GLY A N 1
ATOM 2640 C CA . GLY A 1 330 ? 12.240 20.768 -11.843 1.00 54.00 330 GLY A CA 1
ATOM 2641 C C . GLY A 1 330 ? 11.972 22.063 -12.607 1.00 54.00 330 GLY A C 1
ATOM 2642 O O . GLY A 1 330 ? 10.897 22.260 -13.170 1.00 54.00 330 GLY A O 1
ATOM 2643 N N . ASN A 1 331 ? 12.980 22.937 -12.654 1.00 44.09 331 ASN A N 1
ATOM 2644 C CA . ASN A 1 331 ? 13.080 23.952 -13.698 1.00 44.09 331 ASN A CA 1
ATOM 2645 C C . ASN A 1 331 ? 13.216 23.214 -15.035 1.00 44.09 331 ASN A C 1
ATOM 2647 O O . ASN A 1 331 ? 14.109 22.380 -15.177 1.00 44.09 331 ASN A O 1
ATOM 2651 N N . PHE A 1 332 ? 12.327 23.489 -15.988 1.00 39.25 332 PHE A N 1
ATOM 2652 C CA . PHE A 1 332 ? 12.551 23.085 -17.373 1.00 39.25 332 PHE A CA 1
ATOM 2653 C C . PHE A 1 332 ? 13.819 23.789 -17.870 1.00 39.25 332 PHE A C 1
ATOM 2655 O O . PHE A 1 332 ? 13.833 25.018 -17.948 1.00 39.25 332 PHE A O 1
ATOM 2662 N N . GLU A 1 333 ? 14.856 23.020 -18.191 1.00 34.38 333 GLU A N 1
ATOM 2663 C CA . GLU A 1 333 ? 15.801 23.391 -19.250 1.00 34.38 333 GLU A CA 1
ATOM 2664 C C . GLU A 1 333 ? 15.408 22.669 -20.538 1.00 34.38 333 GLU A C 1
ATOM 2666 O O . GLU A 1 333 ? 15.110 21.450 -20.468 1.00 34.38 333 GLU A O 1
#

Sequence (333 aa):
MKIIDNQSILLDIYQEYRLPPGLFYGNTGLGIVLLLSRQLSCDDFFGKSILDMKSISTDITLESGITGVGIALNYLFQKLQKKQLRGLLSEIDSKVCQKVACDSNVDIDSSYGAVFYLCHRLRNDKHLSGTIREIFEFHIAASTEHIIDYYIGTTHHDYRFSLRHSTSVFVFALSMVLSCTGNKTMWIKKIKPMLPVLLEVYPFSPGNRLMYWHALSQLNKLLEGNKKISNHIAILQHSISQQSLLDCVNGNVYLGEGACGIYYLSRHFPEFKDSMSNFSHEIENYISNSLEIHHLGDIKYLKNHLGMWDGVAGIMLIESLMRTDRIFHGNFE